Protein AF-A0A7W6PBA6-F1 (afdb_monomer_lite)

Radius of gyration: 35.52 Å; chains: 1; bounding box: 99×66×93 Å

Secondary structure (DSSP, 8-state):
-----------SS-TTTHHHHHHH-S------PPPPPSS-HHHHHHHHHHHHHHHH--SS-TTTTHHHHHHHHHHHHHHTT--HHHHHHHHHHHHHHHHHHTTPPPPPTTTTSTTTSS-TTB-TTT-PBPPSSS-SSSSHHHHHHHHHHHHHHHHHHHHHHHHHHHHHHHHHHSPPEE-TTT--EE--SSSS--S-SSHHHHHHHT-PPPEE-TTT--EE--SSTT---SSHHHHHHHHHHHHHHHHHHHHH--EE-TTT--EE--SSTT--SSSHHHHHHHHHHHHHHHHHHHH-TTS--PPPPPSS---HHHHHHHHHT-

Sequence (322 aa):
MAKKGRGSNFYVHGLRSGWTEFRYGNGDKQQKRPPKRLFNHNKRKQIVSQLIEVLDDFRQTRFEHEATCRHGLRSALCLEGHSWAAADNEAALLVSEALKSIGAIRPRWEEGQRYYADGTSNCNWCHGPIEAGSGRFCSRECARSMLESMAGRDKRDRDVAWRAAWMLINRTNKPKVTCEACGSMFHPHYASAGRFCSSACYDAVNTIKPRTCTVCGDSFKPKYSNGVCCSRVCAAVAAQRARKARKERLAVETRVCDECGTDFTPQSQNSRYCGDQCSARARSRAYRNRKKALSDSTIVCLPVPDPRPLTPAIFDGMLEAA

Structure (mmCIF, N/CA/C/O backbone):
data_AF-A0A7W6PBA6-F1
#
_entry.id   AF-A0A7W6PBA6-F1
#
loop_
_atom_site.group_PDB
_atom_site.id
_atom_site.type_symbol
_atom_site.label_atom_id
_atom_site.label_alt_id
_atom_site.label_comp_id
_atom_site.label_asym_id
_atom_site.label_entity_id
_atom_site.label_seq_id
_atom_site.pdbx_PDB_ins_code
_atom_site.Cartn_x
_atom_site.Cartn_y
_atom_site.Cartn_z
_atom_site.occupancy
_atom_site.B_iso_or_equiv
_atom_site.auth_seq_id
_atom_site.auth_comp_id
_atom_site.auth_asym_id
_atom_site.auth_atom_id
_atom_site.pdbx_PDB_model_num
ATOM 1 N N . MET A 1 1 ? 62.645 42.176 -54.454 1.00 43.00 1 MET A N 1
ATOM 2 C CA . MET A 1 1 ? 61.794 42.206 -53.243 1.00 43.00 1 MET A CA 1
ATOM 3 C C . MET A 1 1 ? 60.394 41.716 -53.604 1.00 43.00 1 MET A C 1
ATOM 5 O O . MET A 1 1 ? 59.612 42.480 -54.150 1.00 43.00 1 MET A O 1
ATOM 9 N N . ALA A 1 2 ? 60.103 40.432 -53.381 1.00 44.09 2 ALA A N 1
ATOM 10 C CA . ALA A 1 2 ? 58.819 39.813 -53.721 1.00 44.09 2 ALA A CA 1
ATOM 11 C C . ALA A 1 2 ? 57.887 39.814 -52.496 1.00 44.09 2 ALA A C 1
ATOM 13 O O . ALA A 1 2 ? 58.239 39.288 -51.439 1.00 44.09 2 ALA A O 1
ATOM 14 N N . LYS A 1 3 ? 56.710 40.438 -52.624 1.00 49.94 3 LYS A N 1
ATOM 15 C CA . LYS A 1 3 ? 55.686 40.499 -51.572 1.00 49.94 3 LYS A CA 1
ATOM 16 C C . LYS A 1 3 ? 55.005 39.131 -51.446 1.00 49.94 3 LYS A C 1
ATOM 18 O O . LYS A 1 3 ? 54.353 38.679 -52.381 1.00 49.94 3 LYS A O 1
ATOM 23 N N . LYS A 1 4 ? 55.150 38.482 -50.285 1.00 51.09 4 LYS A N 1
ATOM 24 C CA . LYS A 1 4 ? 54.415 37.261 -49.916 1.00 51.09 4 LYS A CA 1
ATOM 25 C C . LYS A 1 4 ? 52.912 37.564 -49.876 1.00 51.09 4 LYS A C 1
ATOM 27 O O . LYS A 1 4 ? 52.462 38.337 -49.030 1.00 51.09 4 LYS A O 1
ATOM 32 N N . GLY A 1 5 ? 52.155 36.963 -50.792 1.00 49.41 5 GLY A N 1
ATOM 33 C CA . GLY A 1 5 ? 50.695 36.990 -50.785 1.00 49.41 5 GLY A CA 1
ATOM 34 C C . GLY A 1 5 ? 50.150 36.273 -49.550 1.00 49.41 5 GLY A C 1
ATOM 35 O O . GLY A 1 5 ? 50.539 35.144 -49.256 1.00 49.41 5 GLY A O 1
ATOM 36 N N . ARG A 1 6 ? 49.264 36.941 -48.805 1.00 50.53 6 ARG A N 1
ATOM 37 C CA . ARG A 1 6 ? 48.474 36.327 -47.733 1.00 50.53 6 ARG A CA 1
ATOM 38 C C . ARG A 1 6 ? 47.404 35.460 -48.392 1.00 50.53 6 ARG A C 1
ATOM 40 O O . ARG A 1 6 ? 46.437 35.989 -48.930 1.00 50.53 6 ARG A O 1
ATOM 47 N N . GLY A 1 7 ? 47.618 34.146 -48.387 1.00 50.94 7 GLY A N 1
ATOM 48 C CA . GLY A 1 7 ? 46.630 33.168 -48.828 1.00 50.94 7 GLY A CA 1
ATOM 49 C C . GLY A 1 7 ? 45.345 33.303 -48.015 1.00 50.94 7 GLY A C 1
ATOM 50 O O . GLY A 1 7 ? 45.366 33.316 -46.783 1.00 50.94 7 GLY A O 1
ATOM 51 N N . SER A 1 8 ? 44.232 33.444 -48.720 1.00 56.16 8 SER A N 1
ATOM 52 C CA . SER A 1 8 ? 42.883 33.487 -48.181 1.00 56.16 8 SER A CA 1
ATOM 53 C C . SER A 1 8 ? 42.489 32.117 -47.623 1.00 56.16 8 SER A C 1
ATOM 55 O O . SER A 1 8 ? 41.872 31.319 -48.320 1.00 56.16 8 SER A O 1
ATOM 57 N N . ASN A 1 9 ? 42.769 31.865 -46.343 1.00 54.38 9 ASN A N 1
ATOM 58 C CA . ASN A 1 9 ? 42.107 30.810 -45.558 1.00 54.38 9 ASN A CA 1
ATOM 59 C C . ASN A 1 9 ? 40.684 31.231 -45.130 1.00 54.38 9 ASN A C 1
ATOM 61 O O . ASN A 1 9 ? 40.228 30.929 -44.030 1.00 54.38 9 ASN A O 1
ATOM 65 N N . PHE A 1 10 ? 39.979 31.970 -45.988 1.00 51.50 10 PHE A N 1
ATOM 66 C CA . PHE A 1 10 ? 38.582 32.319 -45.774 1.00 51.50 10 PHE A CA 1
ATOM 67 C C . PHE A 1 10 ? 37.717 31.164 -46.294 1.00 51.50 10 PHE A C 1
ATOM 69 O O . PHE A 1 10 ? 37.527 31.015 -47.494 1.00 51.50 10 PHE A O 1
ATOM 76 N N . TYR A 1 11 ? 37.191 30.376 -45.352 1.00 52.59 11 TYR A N 1
ATOM 77 C CA . TYR A 1 11 ? 36.012 29.515 -45.504 1.00 52.59 11 TYR A CA 1
ATOM 78 C C . TYR A 1 11 ? 36.119 28.338 -46.491 1.00 52.59 11 TYR A C 1
ATOM 80 O O . TYR A 1 11 ? 35.531 28.343 -47.566 1.00 52.59 11 TYR A O 1
ATOM 88 N N . VAL A 1 12 ? 36.757 27.247 -46.049 1.00 54.09 12 VAL A N 1
ATOM 89 C CA . VAL A 1 12 ? 36.589 25.907 -46.664 1.00 54.09 12 VAL A CA 1
ATOM 90 C C . VAL A 1 12 ? 35.253 25.252 -46.252 1.00 54.09 12 VAL A C 1
ATOM 92 O O . VAL A 1 12 ? 34.782 24.306 -46.877 1.00 54.09 12 VAL A O 1
ATOM 95 N N . HIS A 1 13 ? 34.580 25.790 -45.236 1.00 55.47 13 HIS A N 1
ATOM 96 C CA . HIS A 1 13 ? 33.312 25.280 -44.725 1.00 55.47 13 HIS A CA 1
ATOM 97 C C . HIS A 1 13 ? 32.195 26.257 -45.109 1.00 55.47 13 HIS A C 1
ATOM 99 O O . HIS A 1 13 ? 32.107 27.358 -44.568 1.00 55.47 13 HIS A O 1
ATOM 105 N N . GLY A 1 14 ? 31.392 25.894 -46.115 1.00 57.91 14 GLY A N 1
ATOM 106 C CA . GLY A 1 14 ? 30.292 26.725 -46.607 1.00 57.91 14 GLY A CA 1
ATOM 107 C C . GLY A 1 14 ? 29.324 27.138 -45.491 1.00 57.91 14 GLY A C 1
ATOM 108 O O . GLY A 1 14 ? 29.166 26.425 -44.503 1.00 57.91 14 GLY A O 1
ATOM 109 N N . LEU A 1 15 ? 28.629 28.265 -45.679 1.00 56.81 15 LEU A N 1
ATOM 110 C CA . LEU A 1 15 ? 27.700 28.951 -44.751 1.00 56.81 15 LEU A CA 1
ATOM 111 C C . LEU A 1 15 ? 26.564 28.097 -44.123 1.00 56.81 15 LEU A C 1
ATOM 113 O O . LEU A 1 15 ? 25.699 28.631 -43.434 1.00 56.81 15 LEU A O 1
ATOM 117 N N . ARG A 1 16 ? 26.536 26.778 -44.340 1.00 56.41 16 ARG A N 1
ATOM 118 C CA . ARG A 1 16 ? 25.567 25.828 -43.773 1.00 56.41 16 ARG A CA 1
ATOM 119 C C . ARG A 1 16 ? 26.181 24.588 -43.105 1.00 56.41 16 ARG A C 1
ATOM 121 O O . ARG A 1 16 ? 25.432 23.841 -42.483 1.00 56.41 16 ARG A O 1
ATOM 128 N N . SER A 1 17 ? 27.496 24.353 -43.169 1.00 53.47 17 SER A N 1
ATOM 129 C CA . SER A 1 17 ? 28.107 23.146 -42.571 1.00 53.47 17 SER A CA 1
ATOM 130 C C . SER A 1 17 ? 28.264 23.217 -41.047 1.00 53.47 17 SER A C 1
ATOM 132 O O . SER A 1 17 ? 28.379 22.182 -40.395 1.00 53.47 17 SER A O 1
ATOM 134 N N . GLY A 1 18 ? 28.181 24.415 -40.460 1.00 57.44 18 GLY A N 1
ATOM 135 C CA . GLY A 1 18 ? 28.250 24.595 -39.009 1.00 57.44 18 GLY A CA 1
ATOM 136 C C . GLY A 1 18 ? 27.035 24.057 -38.250 1.00 57.44 18 GLY A C 1
ATOM 137 O O . GLY A 1 18 ? 27.137 23.816 -37.056 1.00 57.44 18 GLY A O 1
ATOM 138 N N . TRP A 1 19 ? 25.886 23.824 -38.900 1.00 65.25 19 TRP A N 1
ATOM 139 C CA . TRP A 1 19 ? 24.671 23.409 -38.183 1.00 65.25 19 TRP A CA 1
ATOM 140 C C . TRP A 1 19 ? 24.736 21.950 -37.711 1.00 65.25 19 TRP A C 1
ATOM 142 O O . TRP A 1 19 ? 24.321 21.630 -36.600 1.00 65.25 19 TRP A O 1
ATOM 152 N N . THR A 1 20 ? 25.306 21.060 -38.524 1.00 64.75 20 THR A N 1
ATOM 153 C CA . THR A 1 20 ? 25.563 19.661 -38.150 1.00 64.75 20 THR A CA 1
ATOM 154 C C . THR A 1 20 ? 26.666 19.543 -37.106 1.00 64.75 20 THR A C 1
ATOM 156 O O . THR A 1 20 ? 26.513 18.788 -36.155 1.00 64.75 20 THR A O 1
ATOM 159 N N . GLU A 1 21 ? 27.737 20.321 -37.231 1.00 66.69 21 GLU A N 1
ATOM 160 C CA . GLU A 1 21 ? 28.852 20.337 -36.276 1.00 66.69 21 GLU A CA 1
ATOM 161 C C . GLU A 1 21 ? 28.436 20.940 -34.924 1.00 66.69 21 GLU A C 1
ATOM 163 O O . GLU A 1 21 ? 28.773 20.411 -33.870 1.00 66.69 21 GLU A O 1
ATOM 168 N N . PHE A 1 22 ? 27.608 21.988 -34.943 1.00 72.62 22 PHE A N 1
ATOM 169 C CA . PHE A 1 22 ? 27.005 22.579 -33.749 1.00 72.62 22 PHE A CA 1
ATOM 170 C C . PHE A 1 22 ? 26.017 21.625 -33.065 1.00 72.62 22 PHE A C 1
ATOM 172 O O . PHE A 1 22 ? 26.005 21.524 -31.840 1.00 72.62 22 PHE A O 1
ATOM 179 N N . ARG A 1 23 ? 25.188 20.900 -33.835 1.00 67.06 23 ARG A N 1
ATOM 180 C CA . ARG A 1 23 ? 24.160 20.007 -33.270 1.00 67.06 23 ARG A CA 1
ATOM 181 C C . ARG A 1 23 ? 24.704 18.648 -32.832 1.00 67.06 23 ARG A C 1
ATOM 183 O O . ARG A 1 23 ? 24.182 18.074 -31.879 1.00 67.06 23 ARG A O 1
ATOM 190 N N . TYR A 1 24 ? 25.706 18.121 -33.531 1.00 71.50 24 TYR A N 1
ATOM 191 C CA . TYR A 1 24 ? 26.224 16.767 -33.316 1.00 71.50 24 TYR A CA 1
ATOM 192 C C . TYR A 1 24 ? 27.662 16.728 -32.780 1.00 71.50 24 TYR A C 1
ATOM 194 O O . TYR A 1 24 ? 28.137 15.646 -32.439 1.00 71.50 24 TYR A O 1
ATOM 202 N N . GLY A 1 25 ? 28.322 17.882 -32.635 1.00 67.81 25 GLY A N 1
ATOM 203 C CA . GLY A 1 25 ? 29.736 17.976 -32.282 1.00 67.81 25 GLY A CA 1
ATOM 204 C C . GLY A 1 25 ? 30.640 17.552 -33.441 1.00 67.81 25 GLY A C 1
ATOM 205 O O . GLY A 1 25 ? 30.238 16.788 -34.321 1.00 67.81 25 GLY A O 1
ATOM 206 N N . ASN A 1 26 ? 31.886 18.031 -33.437 1.00 66.25 26 ASN A N 1
ATOM 207 C CA . ASN A 1 26 ? 32.923 17.465 -34.295 1.00 66.25 26 ASN A CA 1
ATOM 208 C C . ASN A 1 26 ? 33.023 15.964 -34.014 1.00 66.25 26 ASN A C 1
ATOM 210 O O . ASN A 1 26 ? 33.132 15.558 -32.857 1.00 66.25 26 ASN A O 1
ATOM 214 N N . GLY A 1 27 ? 32.923 15.153 -35.069 1.00 59.75 27 GLY A N 1
ATOM 215 C CA . GLY A 1 27 ? 32.729 13.701 -35.043 1.00 59.75 27 GLY A CA 1
ATOM 216 C C . GLY A 1 27 ? 33.885 12.871 -34.476 1.00 59.75 27 GLY A C 1
ATOM 217 O O . GLY A 1 27 ? 34.029 11.709 -34.864 1.00 59.75 27 GLY A O 1
ATOM 218 N N . ASP A 1 28 ? 34.674 13.420 -33.553 1.00 65.38 28 ASP A N 1
ATOM 219 C CA . ASP A 1 28 ? 35.577 12.659 -32.704 1.00 65.38 28 ASP A CA 1
ATOM 220 C C . ASP A 1 28 ? 34.725 11.726 -31.850 1.00 65.38 28 ASP A C 1
ATOM 222 O O . ASP A 1 28 ? 34.219 12.067 -30.778 1.00 65.38 28 ASP A O 1
ATOM 226 N N . LYS A 1 29 ? 34.527 10.517 -32.383 1.00 65.62 29 LYS A N 1
ATOM 227 C CA . LYS A 1 29 ? 33.914 9.379 -31.709 1.00 65.62 29 LYS A CA 1
ATOM 228 C C . LYS A 1 29 ? 34.794 9.023 -30.517 1.00 65.62 29 LYS A C 1
ATOM 230 O O . LYS A 1 29 ? 35.552 8.056 -30.568 1.00 65.62 29 LYS A O 1
ATOM 235 N N . GLN A 1 30 ? 34.701 9.792 -29.435 1.00 68.19 30 GLN A N 1
ATOM 236 C CA . GLN A 1 30 ? 35.223 9.377 -28.148 1.00 68.19 30 GLN A CA 1
ATOM 237 C C . GLN A 1 30 ? 34.617 8.005 -27.891 1.00 68.19 30 GLN A C 1
ATOM 239 O O . GLN A 1 30 ? 33.392 7.868 -27.806 1.00 68.19 30 GLN A O 1
ATOM 244 N N . GLN A 1 31 ? 35.466 6.977 -27.865 1.00 67.12 31 GLN A N 1
ATOM 245 C CA . GLN A 1 31 ? 35.045 5.632 -27.514 1.00 67.12 31 GLN A CA 1
ATOM 246 C C . GLN A 1 31 ? 34.426 5.738 -26.125 1.00 67.12 31 GLN A C 1
ATOM 248 O O . GLN A 1 31 ? 35.131 5.912 -25.129 1.00 67.12 31 GLN A O 1
ATOM 253 N N . LYS A 1 32 ? 33.091 5.743 -26.069 1.00 77.69 32 LYS A N 1
ATOM 254 C CA . LYS A 1 32 ? 32.360 5.901 -24.819 1.00 77.69 32 LYS A CA 1
ATOM 255 C C . LYS A 1 32 ? 32.710 4.687 -23.979 1.00 77.69 32 LYS A C 1
ATOM 257 O O . LYS A 1 32 ? 32.251 3.583 -24.266 1.00 77.69 32 LYS A O 1
ATOM 262 N N . ARG A 1 33 ? 33.575 4.888 -22.979 1.00 84.75 33 ARG A N 1
ATOM 263 C CA . ARG A 1 33 ? 33.887 3.850 -21.997 1.00 84.75 33 ARG A CA 1
ATOM 264 C C . ARG A 1 33 ? 32.558 3.327 -21.452 1.00 84.75 33 ARG A C 1
ATOM 266 O O . ARG A 1 33 ? 31.656 4.139 -21.217 1.00 84.75 33 ARG A O 1
ATOM 273 N N . PRO A 1 34 ? 32.409 2.005 -21.275 1.00 86.00 34 PRO A N 1
ATOM 274 C CA . PRO A 1 34 ? 31.181 1.464 -20.724 1.00 86.00 34 PRO A CA 1
ATOM 275 C C . PRO A 1 34 ? 30.900 2.146 -19.376 1.00 86.00 34 PRO A C 1
ATOM 277 O O . PRO A 1 34 ? 31.839 2.366 -18.601 1.00 86.00 34 PRO A O 1
ATOM 280 N N . PRO A 1 35 ? 29.640 2.526 -19.097 1.00 88.31 35 PRO A N 1
ATOM 281 C CA . PRO A 1 35 ? 29.303 3.196 -17.851 1.00 88.31 35 PRO A CA 1
ATOM 282 C C . PRO A 1 35 ? 29.715 2.319 -16.665 1.00 88.31 35 PRO A C 1
ATOM 284 O O . PRO A 1 35 ? 29.542 1.096 -16.680 1.00 88.31 35 PRO A O 1
ATOM 287 N N . LYS A 1 36 ? 30.286 2.949 -15.634 1.00 93.00 36 LYS A N 1
ATOM 288 C CA . LYS A 1 36 ? 30.678 2.257 -14.404 1.00 93.00 36 LYS A CA 1
ATOM 289 C C . LYS A 1 36 ? 29.429 1.662 -13.749 1.00 93.00 36 LYS A C 1
ATOM 291 O O . LYS A 1 36 ? 28.447 2.370 -13.543 1.00 93.00 36 LYS A O 1
ATOM 296 N N . ARG A 1 37 ? 29.488 0.372 -13.415 1.00 96.06 37 ARG A N 1
ATOM 297 C CA . ARG A 1 37 ? 28.411 -0.332 -12.707 1.00 96.06 37 ARG A CA 1
ATOM 298 C C . ARG A 1 37 ? 28.269 0.195 -11.283 1.00 96.06 37 ARG A C 1
ATOM 300 O O . ARG A 1 37 ? 29.283 0.425 -10.621 1.00 96.06 37 ARG A O 1
ATOM 307 N N . LEU A 1 38 ? 27.029 0.358 -10.819 1.00 96.50 38 LEU A N 1
ATOM 308 C CA . LEU A 1 38 ? 26.752 0.836 -9.457 1.00 96.50 38 LEU A CA 1
ATOM 309 C C . LEU A 1 38 ? 26.775 -0.294 -8.421 1.00 96.50 38 LEU A C 1
ATOM 311 O O . LEU A 1 38 ? 27.203 -0.086 -7.287 1.00 96.50 38 LEU A O 1
ATOM 315 N N . PHE A 1 39 ? 26.344 -1.498 -8.803 1.00 96.56 39 PHE A N 1
ATOM 316 C CA . PHE A 1 39 ? 26.249 -2.639 -7.897 1.00 96.56 39 PHE A CA 1
ATOM 317 C C . PHE A 1 39 ? 27.362 -3.664 -8.108 1.00 96.56 39 PHE A C 1
ATOM 319 O O . PHE A 1 39 ? 27.861 -3.865 -9.216 1.00 96.56 39 PHE A O 1
ATOM 326 N N . ASN A 1 40 ? 27.712 -4.368 -7.029 1.00 96.62 40 ASN A N 1
ATOM 327 C CA . ASN A 1 40 ? 28.549 -5.559 -7.123 1.00 96.62 40 ASN A CA 1
ATOM 328 C C . ASN A 1 40 ? 27.779 -6.715 -7.796 1.00 96.62 40 ASN A C 1
ATOM 330 O O . ASN A 1 40 ? 26.547 -6.719 -7.863 1.00 96.62 40 ASN A O 1
ATOM 334 N N . HIS A 1 41 ? 28.511 -7.720 -8.282 1.00 96.31 41 HIS A N 1
ATOM 335 C CA . HIS A 1 41 ? 27.925 -8.844 -9.019 1.00 96.31 41 HIS A CA 1
ATOM 336 C C . HIS A 1 41 ? 26.841 -9.594 -8.217 1.00 96.31 41 HIS A C 1
ATOM 338 O O . HIS A 1 41 ? 25.778 -9.906 -8.752 1.00 96.31 41 HIS A O 1
ATOM 344 N N . ASN A 1 42 ? 27.064 -9.820 -6.918 1.00 95.88 42 ASN A N 1
ATOM 345 C CA . ASN A 1 42 ? 26.138 -10.573 -6.065 1.00 95.88 42 ASN A CA 1
ATOM 346 C C . ASN A 1 42 ? 24.822 -9.822 -5.807 1.00 95.88 42 ASN A C 1
ATOM 348 O O . ASN A 1 42 ? 23.746 -10.392 -5.986 1.00 95.88 42 ASN A O 1
ATOM 352 N N . LYS A 1 43 ? 24.888 -8.533 -5.439 1.00 95.00 43 LYS A N 1
ATOM 353 C CA . LYS A 1 43 ? 23.701 -7.686 -5.233 1.00 95.00 43 LYS A CA 1
ATOM 354 C C . LYS A 1 43 ? 22.920 -7.539 -6.531 1.00 95.00 43 LYS A C 1
ATOM 356 O O . LYS A 1 43 ? 21.697 -7.615 -6.526 1.00 95.00 43 LYS A O 1
ATOM 361 N N . ARG A 1 44 ? 23.627 -7.410 -7.654 1.00 96.62 44 ARG A N 1
ATOM 362 C CA . ARG A 1 44 ? 23.024 -7.365 -8.985 1.00 96.62 44 ARG A CA 1
ATOM 363 C C . ARG A 1 44 ? 22.234 -8.631 -9.299 1.00 96.62 44 ARG A C 1
ATOM 365 O O . ARG A 1 44 ? 21.068 -8.529 -9.656 1.00 96.62 44 ARG A O 1
ATOM 372 N N . LYS A 1 45 ? 22.830 -9.811 -9.098 1.00 96.94 45 LYS A N 1
ATOM 373 C CA . LYS A 1 45 ? 22.149 -11.101 -9.296 1.00 96.94 45 LYS A CA 1
ATOM 374 C C . LYS A 1 45 ? 20.892 -11.218 -8.427 1.00 96.94 45 LYS A C 1
ATOM 376 O O . LYS A 1 45 ? 19.861 -11.672 -8.912 1.00 96.94 45 LYS A O 1
ATOM 381 N N . GLN A 1 46 ? 20.954 -10.757 -7.176 1.00 95.62 46 GLN A N 1
ATOM 382 C CA . GLN A 1 46 ? 19.800 -10.734 -6.274 1.00 95.62 46 GLN A CA 1
ATOM 383 C C . GLN A 1 46 ? 18.684 -9.802 -6.773 1.00 95.62 46 GLN A C 1
ATOM 385 O O . GLN A 1 46 ? 17.524 -10.207 -6.788 1.00 95.62 46 GLN A O 1
ATOM 390 N N . ILE A 1 47 ? 19.023 -8.577 -7.193 1.00 96.62 47 ILE A N 1
ATOM 391 C CA . ILE A 1 47 ? 18.045 -7.617 -7.730 1.00 96.62 47 ILE A CA 1
ATOM 392 C C . ILE A 1 47 ? 17.417 -8.164 -9.013 1.00 96.62 47 ILE A C 1
ATOM 394 O O . ILE A 1 47 ? 16.200 -8.126 -9.139 1.00 96.62 47 ILE A O 1
ATOM 398 N N . VAL A 1 48 ? 18.218 -8.713 -9.933 1.00 97.75 48 VAL A N 1
ATOM 399 C CA . VAL A 1 48 ? 17.723 -9.316 -11.182 1.00 97.75 48 VAL A CA 1
ATOM 400 C C . VAL A 1 48 ? 16.770 -10.473 -10.886 1.00 97.75 48 VAL A C 1
ATOM 402 O O . VAL A 1 48 ? 15.694 -10.514 -11.467 1.00 97.75 48 VAL A O 1
ATOM 405 N N . SER A 1 49 ? 17.103 -11.359 -9.941 1.00 96.50 49 SER A N 1
ATOM 406 C CA . SER A 1 49 ? 16.222 -12.468 -9.548 1.00 96.50 49 SER A CA 1
ATOM 407 C C . SER A 1 49 ? 14.859 -11.991 -9.040 1.00 96.50 49 SER A C 1
ATOM 409 O O . SER A 1 49 ? 13.849 -12.572 -9.408 1.00 96.50 49 SER A O 1
ATOM 411 N N . GLN A 1 50 ? 14.817 -10.934 -8.222 1.00 96.00 50 GLN A N 1
ATOM 412 C CA . GLN A 1 50 ? 13.552 -10.377 -7.718 1.00 96.00 50 GLN A CA 1
ATOM 413 C C . GLN A 1 50 ? 12.805 -9.582 -8.795 1.00 96.00 50 GLN A C 1
ATOM 415 O O . GLN A 1 50 ? 11.581 -9.553 -8.820 1.00 96.00 50 GLN A O 1
ATOM 420 N N . LEU A 1 51 ? 13.535 -8.932 -9.703 1.00 97.25 51 LEU A N 1
ATOM 421 C CA . LEU A 1 51 ? 12.949 -8.191 -10.813 1.00 97.25 51 LEU A CA 1
ATOM 422 C C . LEU A 1 51 ? 12.280 -9.119 -11.832 1.00 97.25 51 LEU A C 1
ATOM 424 O O . LEU A 1 51 ? 11.291 -8.720 -12.437 1.00 97.25 51 LEU A O 1
ATOM 428 N N . ILE A 1 52 ? 12.789 -10.346 -11.995 1.00 97.88 52 ILE A N 1
ATOM 429 C CA . ILE A 1 52 ? 12.151 -11.383 -12.815 1.00 97.88 52 ILE A CA 1
ATOM 430 C C . ILE A 1 52 ? 10.725 -11.647 -12.325 1.00 97.88 52 ILE A C 1
ATOM 432 O O . ILE A 1 52 ? 9.820 -11.614 -13.144 1.00 97.88 52 ILE A O 1
ATOM 436 N N . GLU A 1 53 ? 10.503 -11.800 -11.014 1.00 96.69 53 GLU A N 1
ATOM 437 C CA . GLU A 1 53 ? 9.158 -12.025 -10.449 1.00 96.69 53 GLU A CA 1
ATOM 438 C C . GLU A 1 53 ? 8.183 -10.882 -10.785 1.00 96.69 53 GLU A C 1
ATOM 440 O O . GLU A 1 53 ? 7.015 -11.126 -11.064 1.00 96.69 53 GLU A O 1
ATOM 445 N N . VAL A 1 54 ? 8.661 -9.631 -10.796 1.00 96.56 54 VAL A N 1
ATOM 446 C CA . VAL A 1 54 ? 7.835 -8.456 -11.135 1.00 96.56 54 VAL A CA 1
ATOM 447 C C . VAL A 1 54 ? 7.546 -8.379 -12.637 1.00 96.56 54 VAL A C 1
ATOM 449 O O . VAL A 1 54 ? 6.456 -7.986 -13.039 1.00 96.56 54 VAL A O 1
ATOM 452 N N . LEU A 1 55 ? 8.528 -8.716 -13.476 1.00 96.50 55 LEU A N 1
ATOM 453 C CA . LEU A 1 55 ? 8.387 -8.672 -14.933 1.00 96.50 55 LEU A CA 1
ATOM 454 C C . LEU A 1 55 ? 7.603 -9.867 -15.493 1.00 96.50 55 LEU A C 1
ATOM 456 O O . LEU A 1 55 ? 7.036 -9.732 -16.573 1.00 96.50 55 LEU A O 1
ATOM 460 N N . ASP A 1 56 ? 7.578 -11.002 -14.790 1.00 96.44 56 ASP A N 1
ATOM 461 C CA . ASP A 1 56 ? 6.851 -12.215 -15.190 1.00 96.44 56 ASP A CA 1
ATOM 462 C C . ASP A 1 56 ? 5.330 -12.103 -14.951 1.00 96.44 56 ASP A C 1
ATOM 464 O O . ASP A 1 56 ? 4.554 -12.784 -15.613 1.00 96.44 56 ASP A O 1
ATOM 468 N N . ASP A 1 57 ? 4.876 -11.168 -14.102 1.00 94.12 57 ASP A N 1
ATOM 469 C CA . ASP A 1 57 ? 3.452 -10.823 -13.909 1.00 94.12 57 ASP A CA 1
ATOM 470 C C . ASP A 1 57 ? 2.907 -9.921 -15.040 1.00 94.12 57 ASP A C 1
ATOM 472 O O . ASP A 1 57 ? 2.292 -8.871 -14.818 1.00 94.12 57 ASP A O 1
ATOM 476 N N . PHE A 1 58 ? 3.187 -10.292 -16.292 1.00 92.12 58 PHE A N 1
ATOM 477 C CA . PHE A 1 58 ? 2.662 -9.614 -17.475 1.00 92.12 58 PHE A CA 1
ATOM 478 C C . PHE A 1 58 ? 1.351 -10.247 -17.946 1.00 92.12 58 PHE A C 1
ATOM 480 O O . PHE A 1 58 ? 1.124 -11.449 -17.821 1.00 92.12 58 PHE A O 1
ATOM 487 N N . ARG A 1 59 ? 0.480 -9.436 -18.549 1.00 87.00 59 ARG A N 1
ATOM 488 C CA . ARG A 1 59 ? -0.813 -9.881 -19.090 1.00 87.00 59 ARG A CA 1
ATOM 489 C C . ARG A 1 59 ? -0.860 -9.814 -20.603 1.00 87.00 59 ARG A C 1
ATOM 491 O O . ARG A 1 59 ? -1.475 -10.668 -21.233 1.00 87.00 59 ARG A O 1
ATOM 498 N N . GLN A 1 60 ? -0.240 -8.789 -21.178 1.00 85.94 60 GLN A N 1
ATOM 499 C CA . GLN A 1 60 ? -0.271 -8.533 -22.615 1.00 85.94 60 GLN A CA 1
ATOM 500 C C . GLN A 1 60 ? 1.034 -8.960 -23.272 1.00 85.94 60 GLN A C 1
ATOM 502 O O . GLN A 1 60 ? 1.037 -9.723 -24.234 1.00 85.94 60 GLN A O 1
ATOM 507 N N . THR A 1 61 ? 2.162 -8.463 -22.760 1.00 91.62 61 THR A N 1
ATOM 508 C CA . THR A 1 61 ? 3.476 -8.716 -23.357 1.00 91.62 61 THR A CA 1
ATOM 509 C C . THR A 1 61 ? 4.541 -8.821 -22.279 1.00 91.62 61 THR A C 1
ATOM 511 O O . THR A 1 61 ? 4.482 -8.111 -21.281 1.00 91.62 61 THR A O 1
ATOM 514 N N . ARG A 1 62 ? 5.596 -9.601 -22.529 1.00 94.94 62 ARG A N 1
ATOM 515 C CA . ARG A 1 62 ? 6.767 -9.689 -21.633 1.00 94.94 62 ARG A CA 1
ATOM 516 C C . ARG A 1 62 ? 7.460 -8.341 -21.372 1.00 94.94 62 ARG A C 1
ATOM 518 O O . ARG A 1 62 ? 8.290 -8.244 -20.478 1.00 94.94 62 ARG A O 1
ATOM 525 N N . PHE A 1 63 ? 7.145 -7.308 -22.157 1.00 95.19 63 PHE A N 1
ATOM 526 C CA . PHE A 1 63 ? 7.702 -5.959 -22.039 1.00 95.19 63 PHE A CA 1
ATOM 527 C C . PHE A 1 63 ? 6.744 -4.963 -21.367 1.00 95.19 63 PHE A C 1
ATOM 529 O O . PHE A 1 63 ? 7.109 -3.800 -21.201 1.00 95.19 63 PHE A O 1
ATOM 536 N N . GLU A 1 64 ? 5.545 -5.395 -20.959 1.00 92.81 64 GLU A N 1
ATOM 537 C CA . GLU A 1 64 ? 4.493 -4.547 -20.377 1.00 92.81 64 GLU A CA 1
ATOM 538 C C . GLU A 1 64 ? 5.012 -3.695 -19.209 1.00 92.81 64 GLU A C 1
ATOM 540 O O . GLU A 1 64 ? 4.780 -2.486 -19.156 1.00 92.81 64 GLU A O 1
ATOM 545 N N . HIS A 1 65 ? 5.815 -4.301 -18.332 1.00 96.31 65 HIS A N 1
ATOM 546 C CA . HIS A 1 65 ? 6.359 -3.641 -17.144 1.00 96.31 65 HIS A CA 1
ATOM 547 C C . HIS A 1 65 ? 7.783 -3.090 -17.322 1.00 96.31 65 HIS A C 1
ATOM 549 O O . HIS A 1 65 ? 8.347 -2.568 -16.360 1.00 96.31 65 HIS A O 1
ATOM 555 N N . GLU A 1 66 ? 8.377 -3.149 -18.524 1.00 97.06 66 GLU A N 1
ATOM 556 C CA . GLU A 1 66 ? 9.779 -2.757 -18.773 1.00 97.06 66 GLU A CA 1
ATOM 557 C C . GLU A 1 66 ? 10.046 -1.298 -18.369 1.00 97.06 66 GLU A C 1
ATOM 559 O O . GLU A 1 66 ? 10.908 -1.007 -17.531 1.00 97.06 66 GLU A O 1
ATOM 564 N N . ALA A 1 67 ? 9.299 -0.367 -18.969 1.00 96.44 67 ALA A N 1
ATOM 565 C CA . ALA A 1 67 ? 9.498 1.067 -18.771 1.00 96.44 67 ALA A CA 1
ATOM 566 C C . ALA A 1 67 ? 9.207 1.478 -17.321 1.00 96.44 67 ALA A C 1
ATOM 568 O O . ALA A 1 67 ? 9.943 2.266 -16.722 1.00 96.44 67 ALA A O 1
ATOM 569 N N . THR A 1 68 ? 8.157 0.897 -16.748 1.00 96.88 68 THR A N 1
ATOM 570 C CA . THR A 1 68 ? 7.705 1.139 -15.380 1.00 96.88 68 THR A CA 1
ATOM 571 C C . THR A 1 68 ? 8.733 0.670 -14.351 1.00 96.88 68 THR A C 1
ATOM 573 O O . THR A 1 68 ? 9.103 1.434 -13.456 1.00 96.88 68 THR A O 1
ATOM 576 N N . CYS A 1 69 ? 9.256 -0.548 -14.505 1.00 97.88 69 CYS A N 1
ATOM 577 C CA . CYS A 1 69 ? 10.295 -1.084 -13.632 1.00 97.88 69 CYS A CA 1
ATOM 578 C C . CYS A 1 69 ? 11.590 -0.276 -13.739 1.00 97.88 69 CYS A C 1
ATOM 580 O O . CYS A 1 69 ? 12.168 0.099 -12.717 1.00 97.88 69 CYS A O 1
ATOM 582 N N . ARG A 1 70 ? 12.021 0.068 -14.963 1.00 98.00 70 ARG A N 1
ATOM 583 C CA . ARG A 1 70 ? 13.181 0.948 -15.180 1.00 98.00 70 ARG A CA 1
ATOM 584 C C . ARG A 1 70 ? 12.990 2.289 -14.478 1.00 98.00 70 ARG A C 1
ATOM 586 O O . ARG A 1 70 ? 13.916 2.772 -13.829 1.00 98.00 70 ARG A O 1
ATOM 593 N N . HIS A 1 71 ? 11.799 2.879 -14.582 1.00 97.75 71 HIS A N 1
ATOM 594 C CA . HIS A 1 71 ? 11.480 4.129 -13.905 1.00 97.75 71 HIS A CA 1
ATOM 595 C C . HIS A 1 71 ? 11.558 3.988 -12.378 1.00 97.75 71 HIS A C 1
ATOM 597 O O . HIS A 1 71 ? 12.192 4.826 -11.740 1.00 97.75 71 HIS A O 1
ATOM 603 N N . GLY A 1 72 ? 10.988 2.925 -11.803 1.00 97.31 72 GLY A N 1
ATOM 604 C CA . GLY A 1 72 ? 11.035 2.649 -10.363 1.00 97.31 72 GLY A CA 1
ATOM 605 C C . GLY A 1 72 ? 12.461 2.484 -9.831 1.00 97.31 72 GLY A C 1
ATOM 606 O O . GLY A 1 72 ? 12.839 3.155 -8.869 1.00 97.31 72 GLY A O 1
ATOM 607 N N . LEU A 1 73 ? 13.277 1.664 -10.505 1.00 97.94 73 LEU A N 1
ATOM 608 C CA . LEU A 1 73 ? 14.692 1.458 -10.171 1.00 97.94 73 LEU A CA 1
ATOM 609 C C . LEU A 1 73 ? 15.489 2.762 -10.257 1.00 97.94 73 LEU A C 1
ATOM 611 O O . LEU A 1 73 ? 16.221 3.101 -9.328 1.00 97.94 73 LEU A O 1
ATOM 615 N N . ARG A 1 74 ? 15.325 3.518 -11.351 1.00 98.12 74 ARG A N 1
ATOM 616 C CA . ARG A 1 74 ? 16.004 4.804 -11.542 1.00 98.12 74 ARG A CA 1
ATOM 617 C C . ARG A 1 74 ? 15.635 5.794 -10.445 1.00 98.12 74 ARG A C 1
ATOM 619 O O . ARG A 1 74 ? 16.522 6.418 -9.879 1.00 98.12 74 ARG A O 1
ATOM 626 N N . SER A 1 75 ? 14.346 5.936 -10.139 1.00 97.62 75 SER A N 1
ATOM 627 C CA . SER A 1 75 ? 13.881 6.848 -9.093 1.00 97.62 75 SER A CA 1
ATOM 628 C C . SER A 1 75 ? 14.461 6.482 -7.727 1.00 97.62 75 SER A C 1
ATOM 630 O O . SER A 1 75 ? 14.887 7.375 -7.002 1.00 97.62 75 SER A O 1
ATOM 632 N N . ALA A 1 76 ? 14.542 5.189 -7.392 1.00 96.69 76 ALA A N 1
ATOM 633 C CA . ALA A 1 76 ? 15.175 4.742 -6.152 1.00 96.69 76 ALA A CA 1
ATOM 634 C C . ALA A 1 76 ? 16.676 5.080 -6.116 1.00 96.69 76 ALA A C 1
ATOM 636 O O . ALA A 1 76 ? 17.143 5.682 -5.157 1.00 96.69 76 ALA A O 1
ATOM 637 N N . LEU A 1 77 ? 17.411 4.791 -7.193 1.00 97.38 77 LEU A N 1
ATOM 638 C CA . LEU A 1 77 ? 18.840 5.109 -7.312 1.00 97.38 77 LEU A CA 1
ATOM 639 C C . LEU A 1 77 ? 19.132 6.617 -7.235 1.00 97.38 77 LEU A C 1
ATOM 641 O O . LEU A 1 77 ? 20.116 7.025 -6.621 1.00 97.38 77 LEU A O 1
ATOM 645 N N . CYS A 1 78 ? 18.286 7.459 -7.833 1.00 97.56 78 CYS A N 1
ATOM 646 C CA . CYS A 1 78 ? 18.424 8.913 -7.726 1.00 97.56 78 CYS A CA 1
ATOM 647 C C . CYS A 1 78 ? 18.236 9.396 -6.280 1.00 97.56 78 CYS A C 1
ATOM 649 O O . CYS A 1 78 ? 18.971 10.273 -5.833 1.00 97.56 78 CYS A O 1
ATOM 651 N N . LEU A 1 79 ? 17.285 8.817 -5.536 1.00 96.12 79 LEU A N 1
ATOM 652 C CA . LEU A 1 79 ? 17.063 9.145 -4.120 1.00 96.12 79 LEU A CA 1
ATOM 653 C C . LEU A 1 79 ? 18.225 8.699 -3.218 1.00 96.12 79 LEU A C 1
ATOM 655 O O . LEU A 1 79 ? 18.434 9.292 -2.165 1.00 96.12 79 LEU A O 1
ATOM 659 N N . GLU A 1 80 ? 19.010 7.709 -3.645 1.00 95.75 80 GLU A N 1
ATOM 660 C CA . GLU A 1 80 ? 20.262 7.300 -2.987 1.00 95.75 80 GLU A CA 1
ATOM 661 C C . GLU A 1 80 ? 21.443 8.239 -3.285 1.00 95.75 80 GLU A C 1
ATOM 663 O O . GLU A 1 80 ? 22.520 8.075 -2.714 1.00 95.75 80 GLU A O 1
ATOM 668 N N . GLY A 1 81 ? 21.252 9.235 -4.157 1.00 96.88 81 GLY A N 1
ATOM 669 C CA . GLY A 1 81 ? 22.260 10.241 -4.501 1.00 96.88 81 GLY A CA 1
ATOM 670 C C . GLY A 1 81 ? 23.067 9.934 -5.765 1.00 96.88 81 GLY A C 1
ATOM 671 O O . GLY A 1 81 ? 24.043 10.627 -6.054 1.00 96.88 81 GLY A O 1
ATOM 672 N N . HIS A 1 82 ? 22.690 8.920 -6.550 1.00 97.25 82 HIS A N 1
ATOM 673 C CA . HIS A 1 82 ? 23.332 8.672 -7.841 1.00 97.25 82 HIS A CA 1
ATOM 674 C C . HIS A 1 82 ? 22.905 9.703 -8.894 1.00 97.25 82 HIS A C 1
ATOM 676 O O . HIS A 1 82 ? 21.765 10.167 -8.914 1.00 97.25 82 HIS A O 1
ATOM 682 N N . SER A 1 83 ? 23.811 10.037 -9.822 1.00 97.12 83 SER A N 1
ATOM 683 C CA . SER A 1 83 ? 23.468 10.919 -10.939 1.00 97.12 83 SER A CA 1
ATOM 684 C C . SER A 1 83 ? 22.420 10.268 -11.841 1.00 97.12 83 SER A C 1
ATOM 686 O O . SER A 1 83 ? 22.426 9.051 -12.045 1.00 97.12 83 SER A O 1
ATOM 688 N N . TRP A 1 84 ? 21.553 11.089 -12.435 1.00 96.75 84 TRP A N 1
ATOM 689 C CA . TRP A 1 84 ? 20.459 10.609 -13.282 1.00 96.75 84 TRP A CA 1
ATOM 690 C C . TRP A 1 84 ? 20.946 9.670 -14.395 1.00 96.75 84 TRP A C 1
ATOM 692 O O . TRP A 1 84 ? 20.372 8.604 -14.603 1.00 96.75 84 TRP A O 1
ATOM 702 N N . ALA A 1 85 ? 22.049 10.023 -15.066 1.00 96.06 85 ALA A N 1
ATOM 703 C CA . ALA A 1 85 ? 22.608 9.223 -16.153 1.00 96.06 85 ALA A CA 1
ATOM 704 C C . ALA A 1 85 ? 23.162 7.873 -15.668 1.00 96.06 85 ALA A C 1
ATOM 706 O O . ALA A 1 85 ? 22.992 6.861 -16.343 1.00 96.06 85 ALA A O 1
ATOM 707 N N . ALA A 1 86 ? 23.817 7.828 -14.503 1.00 96.12 86 ALA A N 1
ATOM 708 C CA . ALA A 1 86 ? 24.312 6.573 -13.943 1.00 96.12 86 ALA A CA 1
ATOM 709 C C . ALA A 1 86 ? 23.153 5.672 -13.484 1.00 96.12 86 ALA A C 1
ATOM 711 O O . ALA A 1 86 ? 23.141 4.482 -13.797 1.00 96.12 86 ALA A O 1
ATOM 712 N N . ALA A 1 87 ? 22.156 6.256 -12.812 1.00 97.12 87 ALA A N 1
ATOM 713 C CA . ALA A 1 87 ? 20.959 5.564 -12.348 1.00 97.12 87 ALA A CA 1
ATOM 714 C C . ALA A 1 87 ? 20.139 4.973 -13.505 1.00 97.12 87 ALA A C 1
ATOM 716 O O . ALA A 1 87 ? 19.729 3.816 -13.445 1.00 97.12 87 ALA A O 1
ATOM 717 N N . ASP A 1 88 ? 19.922 5.743 -14.576 1.00 97.44 88 ASP A N 1
ATOM 718 C CA . ASP A 1 88 ? 19.165 5.293 -15.746 1.00 97.44 88 ASP A CA 1
ATOM 719 C C . ASP A 1 88 ? 19.885 4.174 -16.514 1.00 97.44 88 ASP A C 1
ATOM 721 O O . ASP A 1 88 ? 19.249 3.191 -16.901 1.00 97.44 88 ASP A O 1
ATOM 725 N N . ASN A 1 89 ? 21.211 4.281 -16.674 1.00 96.31 89 ASN A N 1
ATOM 726 C CA . ASN A 1 89 ? 22.023 3.238 -17.303 1.00 96.31 89 ASN A CA 1
ATOM 727 C C . ASN A 1 89 ? 21.996 1.934 -16.496 1.00 96.31 89 ASN A C 1
ATOM 729 O O . ASN A 1 89 ? 21.768 0.867 -17.065 1.00 96.31 89 ASN A O 1
ATOM 733 N N . GLU A 1 90 ? 22.199 1.998 -15.177 1.00 97.50 90 GLU A N 1
ATOM 734 C CA . GLU A 1 90 ? 22.159 0.801 -14.332 1.00 97.50 90 GLU A CA 1
ATOM 735 C C . GLU A 1 90 ? 20.756 0.174 -14.328 1.00 97.50 90 GLU A C 1
ATOM 737 O O . GLU A 1 90 ? 20.631 -1.034 -14.523 1.00 97.50 90 GLU A O 1
ATOM 742 N N . ALA A 1 91 ? 19.695 0.981 -14.200 1.00 97.69 91 ALA A N 1
ATOM 743 C CA . ALA A 1 91 ? 18.314 0.505 -14.262 1.00 97.69 91 ALA A CA 1
ATOM 744 C C . ALA A 1 91 ? 18.003 -0.201 -15.594 1.00 97.69 91 ALA A C 1
ATOM 746 O O . ALA A 1 91 ? 17.428 -1.289 -15.593 1.00 97.69 91 ALA A O 1
ATOM 747 N N . ALA A 1 92 ? 18.430 0.367 -16.728 1.00 97.06 92 ALA A N 1
ATOM 748 C CA . ALA A 1 92 ? 18.277 -0.261 -18.041 1.00 97.06 92 ALA A CA 1
ATOM 749 C C . ALA A 1 92 ? 19.014 -1.609 -18.128 1.00 97.06 92 ALA A C 1
ATOM 751 O O . ALA A 1 92 ? 18.499 -2.584 -18.681 1.00 97.06 92 ALA A O 1
ATOM 752 N N . LEU A 1 93 ? 20.217 -1.688 -17.558 1.00 96.62 93 LEU A N 1
ATOM 753 C CA . LEU A 1 93 ? 21.029 -2.902 -17.568 1.00 96.62 93 LEU A CA 1
ATOM 754 C C . LEU A 1 93 ? 20.478 -3.998 -16.643 1.00 96.62 93 LEU A C 1
ATOM 756 O O . LEU A 1 93 ? 20.645 -5.176 -16.940 1.00 96.62 93 LEU A O 1
ATOM 760 N N . LEU A 1 94 ? 19.834 -3.637 -15.532 1.00 97.50 94 LEU A N 1
ATOM 761 C CA . LEU A 1 94 ? 19.138 -4.586 -14.655 1.00 97.50 94 LEU A CA 1
ATOM 762 C C . LEU A 1 94 ? 17.888 -5.156 -15.334 1.00 97.50 94 LEU A C 1
ATOM 764 O O . LEU A 1 94 ? 17.702 -6.371 -15.362 1.00 97.50 94 LEU A O 1
ATOM 768 N N . VAL A 1 95 ? 17.061 -4.286 -15.923 1.00 97.75 95 VAL A N 1
ATOM 769 C CA . VAL A 1 95 ? 15.824 -4.691 -16.608 1.00 97.75 95 VAL A CA 1
ATOM 770 C C . VAL A 1 95 ? 16.128 -5.558 -17.830 1.00 97.75 95 VAL A C 1
ATOM 772 O O . VAL A 1 95 ? 15.496 -6.593 -18.014 1.00 97.75 95 VAL A O 1
ATOM 775 N N . SER A 1 96 ? 17.127 -5.194 -18.638 1.00 96.81 96 SER A N 1
ATOM 776 C CA . SER A 1 96 ? 17.516 -5.994 -19.810 1.00 96.81 96 SER A CA 1
ATOM 777 C C . SER A 1 96 ? 18.052 -7.380 -19.445 1.00 96.81 96 SER A C 1
ATOM 779 O O . SER A 1 96 ? 17.742 -8.349 -20.135 1.00 96.81 96 SER A O 1
ATOM 781 N N . GLU A 1 97 ? 18.810 -7.512 -18.353 1.00 97.44 97 GLU A N 1
ATOM 782 C CA . GLU A 1 97 ? 19.249 -8.824 -17.863 1.00 97.44 97 GLU A CA 1
ATOM 783 C C . GLU A 1 97 ? 18.094 -9.670 -17.332 1.00 97.44 97 GLU A C 1
ATOM 785 O O . GLU A 1 97 ? 18.057 -10.875 -17.593 1.00 97.44 97 GLU A O 1
ATOM 790 N N . ALA A 1 98 ? 17.136 -9.054 -16.638 1.00 97.88 98 ALA A N 1
ATOM 791 C CA . ALA A 1 98 ? 15.939 -9.744 -16.172 1.00 97.88 98 ALA A CA 1
ATOM 792 C C . ALA A 1 98 ? 15.078 -10.232 -17.351 1.00 97.88 98 ALA A C 1
ATOM 794 O O . ALA A 1 98 ? 14.768 -11.417 -17.424 1.00 97.88 98 ALA A O 1
ATOM 795 N N . LEU A 1 99 ? 14.800 -9.374 -18.339 1.00 97.44 99 LEU A N 1
ATOM 796 C CA . LEU A 1 99 ? 14.080 -9.744 -19.566 1.00 97.44 99 LEU A CA 1
ATOM 797 C C . LEU A 1 99 ? 14.789 -10.853 -20.353 1.00 97.44 99 LEU A C 1
ATOM 799 O O . LEU A 1 99 ? 14.142 -11.783 -20.835 1.00 97.44 99 LEU A O 1
ATOM 803 N N . LYS A 1 100 ? 16.124 -10.795 -20.448 1.00 97.38 100 LYS A N 1
ATOM 804 C CA . LYS A 1 100 ? 16.918 -11.857 -21.077 1.00 97.38 100 LYS A CA 1
ATOM 805 C C . LYS A 1 100 ? 16.778 -13.181 -20.323 1.00 97.38 100 LYS A C 1
ATOM 807 O O . LYS A 1 100 ? 16.688 -14.225 -20.960 1.00 97.38 100 LYS A O 1
ATOM 812 N N . SER A 1 101 ? 16.734 -13.138 -18.993 1.00 97.88 101 SER A N 1
ATOM 813 C CA . SER A 1 101 ? 16.568 -14.326 -18.144 1.00 97.88 101 SER A CA 1
ATOM 814 C C . SER A 1 101 ? 15.170 -14.947 -18.265 1.00 97.88 101 SER A C 1
ATOM 816 O O . SER A 1 101 ? 15.053 -16.165 -18.235 1.00 97.88 101 SER A O 1
ATOM 818 N N . ILE A 1 102 ? 14.132 -14.130 -18.486 1.00 97.75 102 ILE A N 1
ATOM 819 C CA . ILE A 1 102 ? 12.756 -14.574 -18.808 1.00 97.75 102 ILE A CA 1
ATOM 820 C C . ILE A 1 102 ? 12.665 -15.153 -20.239 1.00 97.75 102 ILE A C 1
ATOM 822 O O . ILE A 1 102 ? 11.679 -15.780 -20.623 1.00 97.75 102 ILE A O 1
ATOM 826 N N . GLY A 1 103 ? 13.692 -14.948 -21.072 1.00 97.19 103 GLY A N 1
ATOM 827 C CA . GLY A 1 103 ? 13.678 -15.341 -22.480 1.00 97.19 103 GLY A CA 1
ATOM 828 C C . GLY A 1 103 ? 12.790 -14.434 -23.335 1.00 97.19 103 GLY A C 1
ATOM 829 O O . GLY A 1 103 ? 12.214 -14.880 -24.326 1.00 97.19 103 GLY A O 1
ATOM 830 N N . ALA A 1 104 ? 12.608 -13.170 -22.946 1.00 96.75 104 ALA A N 1
ATOM 831 C CA . ALA A 1 104 ? 11.882 -12.203 -23.758 1.00 96.75 104 ALA A CA 1
ATOM 832 C C . ALA A 1 104 ? 12.697 -11.850 -25.015 1.00 96.75 104 ALA A C 1
ATOM 834 O O . ALA A 1 104 ? 13.819 -11.347 -24.926 1.00 96.75 104 ALA A O 1
ATOM 835 N N . ILE A 1 105 ? 12.125 -12.103 -26.193 1.00 96.31 105 ILE A N 1
ATOM 836 C CA . ILE A 1 105 ? 12.698 -11.701 -27.480 1.00 96.31 105 ILE A CA 1
ATOM 837 C C . ILE A 1 105 ? 12.046 -10.383 -27.867 1.00 96.31 105 ILE A C 1
ATOM 839 O O . ILE A 1 105 ? 10.822 -10.288 -27.926 1.00 96.31 105 ILE A O 1
ATOM 843 N N . ARG A 1 106 ? 12.861 -9.350 -28.084 1.00 93.06 106 ARG A N 1
ATOM 844 C CA . ARG A 1 106 ? 12.342 -8.042 -28.476 1.00 93.06 106 ARG A CA 1
ATOM 845 C C . ARG A 1 106 ? 11.798 -8.142 -29.906 1.00 93.06 106 ARG A C 1
ATOM 847 O O . ARG A 1 106 ? 12.558 -8.574 -30.775 1.00 93.06 106 ARG A O 1
ATOM 854 N N . PRO A 1 107 ? 10.530 -7.765 -30.146 1.00 91.12 107 PRO A N 1
ATOM 855 C CA . PRO A 1 107 ? 9.971 -7.779 -31.488 1.00 91.12 107 PRO A CA 1
ATOM 856 C C . PRO A 1 107 ? 10.778 -6.861 -32.401 1.00 91.12 107 PRO A C 1
ATOM 858 O O . PRO A 1 107 ? 11.405 -5.889 -31.950 1.00 91.12 107 PRO A O 1
ATOM 861 N N . ARG A 1 108 ? 10.751 -7.157 -33.699 1.00 90.94 108 ARG A N 1
ATOM 862 C CA . ARG A 1 108 ? 11.264 -6.226 -34.706 1.00 90.94 108 ARG A CA 1
ATOM 863 C C . ARG A 1 108 ? 10.492 -4.915 -34.620 1.00 90.94 108 ARG A C 1
ATOM 865 O O . ARG A 1 108 ? 9.360 -4.864 -34.139 1.00 90.94 108 ARG A O 1
ATOM 872 N N . TRP A 1 109 ? 11.104 -3.838 -35.107 1.00 85.75 109 TRP A N 1
ATOM 873 C CA . TRP A 1 109 ? 10.455 -2.527 -35.111 1.00 85.75 109 TRP A CA 1
ATOM 874 C C . TRP A 1 109 ? 9.079 -2.569 -35.788 1.00 85.75 109 TRP A C 1
ATOM 876 O O . TRP A 1 109 ? 8.154 -1.948 -35.272 1.00 85.75 109 TRP A O 1
ATOM 886 N N . GLU A 1 110 ? 8.941 -3.325 -36.884 1.00 86.31 110 GLU A N 1
ATOM 887 C CA . GLU A 1 110 ? 7.674 -3.514 -37.603 1.00 86.31 110 GLU A CA 1
ATOM 888 C C . GLU A 1 110 ? 6.625 -4.258 -36.762 1.00 86.31 110 GLU A C 1
ATOM 890 O O . GLU A 1 110 ? 5.471 -3.842 -36.706 1.00 86.31 110 GLU A O 1
ATOM 895 N N . GLU A 1 111 ? 7.032 -5.314 -36.057 1.00 82.69 111 GLU A N 1
ATOM 896 C CA . GLU A 1 111 ? 6.154 -6.148 -35.222 1.00 82.69 111 GLU A CA 1
ATOM 897 C C . GLU A 1 111 ? 5.644 -5.404 -33.980 1.00 82.69 111 GLU A C 1
ATOM 899 O O . GLU A 1 111 ? 4.545 -5.655 -33.494 1.00 82.69 111 GLU A O 1
ATOM 904 N N . GLY A 1 112 ? 6.434 -4.454 -33.471 1.00 81.06 112 GLY A N 1
ATOM 905 C CA . GLY A 1 112 ? 6.041 -3.578 -32.368 1.00 81.06 112 GLY A CA 1
ATOM 906 C C . GLY A 1 112 ? 5.070 -2.465 -32.773 1.00 81.06 112 GLY A C 1
ATOM 907 O O . GLY A 1 112 ? 4.620 -1.706 -31.912 1.00 81.06 112 GLY A O 1
ATOM 908 N N . GLN A 1 113 ? 4.754 -2.323 -34.065 1.00 79.50 113 GLN A N 1
ATOM 909 C CA . GLN A 1 113 ? 3.828 -1.294 -34.507 1.00 79.50 113 GLN A CA 1
ATOM 910 C C . GLN A 1 113 ? 2.386 -1.672 -34.202 1.00 79.50 113 GLN A C 1
ATOM 912 O O . GLN A 1 113 ? 1.938 -2.803 -34.373 1.00 79.50 113 GLN A O 1
ATOM 917 N N . ARG A 1 114 ? 1.602 -0.655 -33.847 1.00 65.06 114 ARG A N 1
ATOM 918 C CA . ARG A 1 114 ? 0.186 -0.798 -33.496 1.00 65.06 114 ARG A CA 1
ATOM 919 C C . ARG A 1 114 ? -0.674 -1.394 -34.622 1.00 65.06 114 ARG A C 1
ATOM 921 O O . ARG A 1 114 ? -1.831 -1.713 -34.375 1.00 65.06 114 ARG A O 1
ATOM 928 N N . TYR A 1 115 ? -0.197 -1.409 -35.866 1.00 67.88 115 TYR A N 1
ATOM 929 C CA . TYR A 1 115 ? -0.895 -1.993 -37.018 1.00 67.88 115 TYR A CA 1
ATOM 930 C C . TYR A 1 115 ? -0.580 -3.481 -37.228 1.00 67.88 115 TYR A C 1
ATOM 932 O O . TYR A 1 115 ? -1.280 -4.130 -37.991 1.00 67.88 115 TYR A O 1
ATOM 940 N N . TYR A 1 116 ? 0.457 -4.011 -36.574 1.00 76.50 116 TYR A N 1
ATOM 941 C CA . TYR A 1 116 ? 0.862 -5.410 -36.693 1.00 76.50 116 TYR A CA 1
ATOM 942 C C . TYR A 1 116 ? 0.108 -6.315 -35.704 1.00 76.50 116 TYR A C 1
ATOM 944 O O . TYR A 1 116 ? -0.245 -7.438 -36.041 1.00 76.50 116 TYR A O 1
ATOM 952 N N . ALA A 1 117 ? -0.173 -5.818 -34.493 1.00 68.69 117 ALA A N 1
ATOM 953 C CA . ALA A 1 117 ? -0.811 -6.596 -33.425 1.00 68.69 117 ALA A CA 1
ATOM 954 C C . ALA A 1 117 ? -2.349 -6.698 -33.527 1.00 68.69 117 ALA A C 1
ATOM 956 O O . ALA A 1 117 ? -2.925 -7.664 -33.033 1.00 68.69 117 ALA A O 1
ATOM 957 N N . ASP A 1 118 ? -3.013 -5.729 -34.165 1.00 67.88 118 ASP A N 1
ATOM 958 C CA . ASP A 1 118 ? -4.477 -5.669 -34.242 1.00 67.88 118 ASP A CA 1
ATOM 959 C C . ASP A 1 118 ? -4.944 -6.027 -35.660 1.00 67.88 118 ASP A C 1
ATOM 961 O O . ASP A 1 118 ? -4.626 -5.318 -36.618 1.00 67.88 118 ASP A O 1
ATOM 965 N N . GLY A 1 119 ? -5.743 -7.089 -35.799 1.00 73.25 119 GLY A N 1
ATOM 966 C CA . GLY A 1 119 ? -6.430 -7.382 -37.058 1.00 73.25 119 GLY A CA 1
ATOM 967 C C . GLY A 1 119 ? -7.381 -6.242 -37.434 1.00 73.25 119 GLY A C 1
ATOM 968 O O . GLY A 1 119 ? -8.152 -5.770 -36.603 1.00 73.25 119 GLY A O 1
ATOM 969 N N . THR A 1 120 ? -7.353 -5.798 -38.691 1.00 79.38 120 THR A N 1
ATOM 970 C CA . THR A 1 120 ? -8.210 -4.704 -39.188 1.00 79.38 120 THR A CA 1
ATOM 971 C C . THR A 1 120 ? -9.686 -5.084 -39.299 1.00 79.38 120 THR A C 1
ATOM 973 O O . THR A 1 120 ? -10.523 -4.211 -39.507 1.00 79.38 120 THR A O 1
ATOM 976 N N . SER A 1 121 ? -10.015 -6.371 -39.164 1.00 87.38 121 SER A N 1
ATOM 977 C CA . SER A 1 121 ? -11.358 -6.901 -39.390 1.00 87.38 121 SER A CA 1
ATOM 978 C C . SER A 1 121 ? -12.305 -6.756 -38.196 1.00 87.38 121 SER A C 1
ATOM 980 O O . SER A 1 121 ? -13.515 -6.765 -38.403 1.00 87.38 121 SER A O 1
ATOM 982 N N . ASN A 1 122 ? -11.791 -6.620 -36.964 1.00 89.12 122 ASN A N 1
ATOM 983 C CA . ASN A 1 122 ? -12.599 -6.670 -35.739 1.00 89.12 122 ASN A CA 1
ATOM 984 C C . ASN A 1 122 ? -12.338 -5.473 -34.809 1.00 89.12 122 ASN A C 1
ATOM 986 O O . ASN A 1 122 ? -11.222 -4.970 -34.694 1.00 89.12 122 ASN A O 1
ATOM 990 N N . CYS A 1 123 ? -13.379 -5.043 -34.096 1.00 89.25 123 CYS A N 1
ATOM 991 C CA . CYS A 1 123 ? -13.336 -3.980 -33.098 1.00 89.25 123 CYS A CA 1
ATOM 992 C C . CYS A 1 123 ? -12.413 -4.360 -31.935 1.00 89.25 123 CYS A C 1
ATOM 994 O O . CYS A 1 123 ? -12.605 -5.396 -31.305 1.00 89.25 123 CYS A O 1
ATOM 996 N N . ASN A 1 124 ? -11.476 -3.482 -31.571 1.00 87.75 124 ASN A N 1
ATOM 997 C CA . ASN A 1 124 ? -10.517 -3.751 -30.491 1.00 87.75 124 ASN A CA 1
ATOM 998 C C . ASN A 1 124 ? -11.144 -3.738 -29.073 1.00 87.75 124 ASN A C 1
ATOM 1000 O O . ASN A 1 124 ? -10.475 -4.021 -28.087 1.00 87.75 124 ASN A O 1
ATOM 1004 N N . TRP A 1 125 ? -12.425 -3.375 -28.943 1.00 90.50 125 TRP A N 1
ATOM 1005 C CA . TRP A 1 125 ? -13.136 -3.392 -27.657 1.00 90.50 125 TRP A CA 1
ATOM 1006 C C . TRP A 1 125 ? -14.138 -4.541 -27.547 1.00 90.50 125 TRP A C 1
ATOM 1008 O O . TRP A 1 125 ? -14.041 -5.361 -26.643 1.00 90.50 125 TRP A O 1
ATOM 1018 N N . CYS A 1 126 ? -15.116 -4.600 -28.455 1.00 91.81 126 CYS A N 1
ATOM 1019 C CA . CYS A 1 126 ? -16.182 -5.603 -28.399 1.00 91.81 126 CYS A CA 1
ATOM 1020 C C . CYS A 1 126 ? -15.903 -6.849 -29.250 1.00 91.81 126 CYS A C 1
ATOM 1022 O O . CYS A 1 126 ? -16.716 -7.768 -29.240 1.00 91.81 126 CYS A O 1
ATOM 1024 N N . HIS A 1 127 ? -14.804 -6.867 -30.014 1.00 90.31 127 HIS A N 1
ATOM 1025 C CA . HIS A 1 127 ? -14.437 -7.928 -30.960 1.00 90.31 127 HIS A CA 1
ATOM 1026 C C . HIS A 1 127 ? -15.448 -8.194 -32.091 1.00 90.31 127 HIS A C 1
ATOM 1028 O O . HIS A 1 127 ? -15.275 -9.149 -32.844 1.00 90.31 127 HIS A O 1
ATOM 1034 N N . GLY A 1 128 ? -16.467 -7.344 -32.260 1.00 91.19 128 GLY A N 1
ATOM 1035 C CA . GLY A 1 128 ? -17.404 -7.421 -33.384 1.00 91.19 128 GLY A CA 1
ATOM 1036 C C . GLY A 1 128 ? -16.755 -7.028 -34.719 1.00 91.19 128 GLY A C 1
ATOM 1037 O O . GLY A 1 128 ? -15.801 -6.245 -34.710 1.00 91.19 128 GLY A O 1
ATOM 1038 N N . PRO A 1 129 ? -17.255 -7.537 -35.859 1.00 91.94 129 PRO A N 1
ATOM 1039 C CA . PRO A 1 129 ? -16.732 -7.191 -37.178 1.00 91.94 129 PRO A CA 1
ATOM 1040 C C . PRO A 1 129 ? -16.871 -5.686 -37.448 1.00 91.94 129 PRO A C 1
ATOM 1042 O O . PRO A 1 129 ? -17.853 -5.062 -37.041 1.00 91.94 129 PRO A O 1
ATOM 1045 N N . ILE A 1 130 ? -15.880 -5.096 -38.116 1.00 92.38 130 ILE A N 1
ATOM 1046 C CA . ILE A 1 130 ? -15.910 -3.695 -38.553 1.00 92.38 130 ILE A CA 1
ATOM 1047 C C . ILE A 1 130 ? -16.302 -3.680 -40.031 1.00 92.38 130 ILE A C 1
ATOM 1049 O O . ILE A 1 130 ? -15.606 -4.261 -40.865 1.00 92.38 130 ILE A O 1
ATOM 1053 N N . GLU A 1 131 ? -17.413 -3.024 -40.368 1.00 86.19 131 GLU A N 1
ATOM 1054 C CA . GLU A 1 131 ? -17.752 -2.764 -41.770 1.00 86.19 131 GLU A CA 1
ATOM 1055 C C . GLU A 1 131 ? -16.687 -1.856 -42.386 1.00 86.19 131 GLU A C 1
ATOM 1057 O O . GLU A 1 131 ? -16.227 -0.931 -41.722 1.00 86.19 131 GLU A O 1
ATOM 1062 N N . ALA A 1 132 ? -16.273 -2.151 -43.623 1.00 74.06 132 ALA A N 1
ATOM 1063 C CA . ALA A 1 132 ? -15.126 -1.558 -44.313 1.00 74.06 132 ALA A CA 1
ATOM 1064 C C . ALA A 1 132 ? -15.107 -0.015 -44.240 1.00 74.06 132 ALA A C 1
ATOM 1066 O O . ALA A 1 132 ? -15.611 0.692 -45.108 1.00 74.06 132 ALA A O 1
ATOM 1067 N N . GLY A 1 133 ? -14.505 0.499 -43.173 1.00 66.88 133 GLY A N 1
ATOM 1068 C CA . GLY A 1 133 ? -14.521 1.896 -42.776 1.00 66.88 133 GLY A CA 1
ATOM 1069 C C . GLY A 1 133 ? -13.381 2.110 -41.792 1.00 66.88 133 GLY A C 1
ATOM 1070 O O . GLY A 1 133 ? -13.181 1.328 -40.867 1.00 66.88 133 GLY A O 1
ATOM 1071 N N . SER A 1 134 ? -12.559 3.122 -42.056 1.00 64.25 134 SER A N 1
ATOM 1072 C CA . SER A 1 134 ? -11.195 3.292 -41.544 1.00 64.25 134 SER A CA 1
ATOM 1073 C C . SER A 1 134 ? -11.105 3.592 -40.037 1.00 64.25 134 SER A C 1
ATOM 1075 O O . SER A 1 134 ? -10.718 4.690 -39.631 1.00 64.25 134 SER A O 1
ATOM 1077 N N . GLY A 1 135 ? -11.444 2.625 -39.186 1.00 81.56 135 GLY A N 1
ATOM 1078 C CA . GLY A 1 135 ? -11.390 2.749 -37.734 1.00 81.56 135 GLY A CA 1
ATOM 1079 C C . GLY A 1 135 ? -11.082 1.422 -37.042 1.00 81.56 135 GLY A C 1
ATOM 1080 O O . GLY A 1 135 ? -11.290 0.352 -37.591 1.00 81.56 135 GLY A O 1
ATOM 1081 N N . ARG A 1 136 ? -10.563 1.496 -35.811 1.00 87.12 136 ARG A N 1
ATOM 1082 C CA . ARG A 1 136 ? -10.250 0.320 -34.964 1.00 87.12 136 ARG A CA 1
ATOM 1083 C C . ARG A 1 136 ? -11.412 -0.131 -34.081 1.00 87.12 136 ARG A C 1
ATOM 1085 O O . ARG A 1 136 ? -11.294 -1.094 -33.328 1.00 87.12 136 ARG A O 1
ATOM 1092 N N . PHE A 1 137 ? -12.496 0.627 -34.099 1.00 90.25 137 PHE A N 1
ATOM 1093 C CA . PHE A 1 137 ? -13.646 0.432 -33.237 1.00 90.25 137 PHE A CA 1
ATOM 1094 C C . PHE A 1 137 ? -14.891 0.475 -34.106 1.00 90.25 137 PHE A C 1
ATOM 1096 O O . PHE A 1 137 ? -14.985 1.330 -34.983 1.00 90.25 137 PHE A O 1
ATOM 1103 N N . CYS A 1 138 ? -15.848 -0.410 -33.836 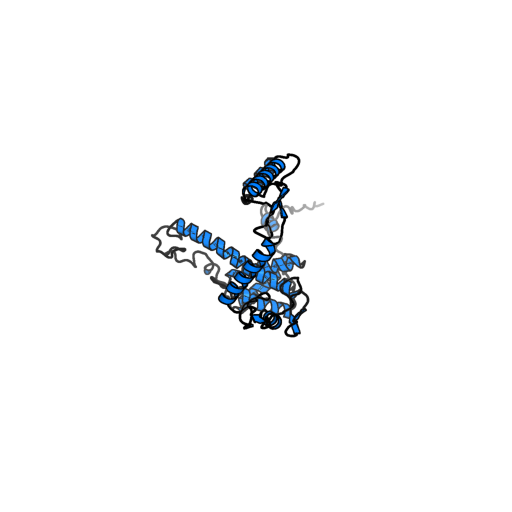1.00 92.12 138 CYS A N 1
ATOM 1104 C CA . CYS A 1 138 ? -17.133 -0.395 -34.533 1.00 92.12 138 CYS A CA 1
ATOM 1105 C C . CYS A 1 138 ? -17.980 0.839 -34.178 1.00 92.12 138 CYS A C 1
ATOM 1107 O O . CYS A 1 138 ? -18.894 1.185 -34.916 1.00 92.12 138 CYS A O 1
ATOM 1109 N N . SER A 1 139 ? -17.688 1.512 -33.057 1.00 92.50 139 SER A N 1
ATOM 1110 C CA . SER A 1 139 ? -18.418 2.700 -32.617 1.00 92.50 139 SER A CA 1
ATOM 1111 C C . SER A 1 139 ? -17.563 3.637 -31.751 1.00 92.50 139 SER A C 1
ATOM 1113 O O . SER A 1 139 ? -16.510 3.255 -31.222 1.00 92.50 139 SER A O 1
ATOM 1115 N N . ARG A 1 140 ? -18.027 4.882 -31.574 1.00 93.06 140 ARG A N 1
ATOM 1116 C CA . ARG A 1 140 ? -17.381 5.884 -30.704 1.00 93.06 140 ARG A CA 1
ATOM 1117 C C . ARG A 1 140 ? -17.430 5.474 -29.230 1.00 93.06 140 ARG A C 1
ATOM 1119 O O . ARG A 1 140 ? -16.511 5.782 -28.474 1.00 93.06 140 ARG A O 1
ATOM 1126 N N . GLU A 1 141 ? -18.477 4.762 -28.833 1.00 95.19 141 GLU A N 1
ATOM 1127 C CA . GLU A 1 141 ? -18.669 4.222 -27.488 1.00 95.19 141 GLU A CA 1
ATOM 1128 C C . GLU A 1 141 ? -17.620 3.150 -27.202 1.00 95.19 141 GLU A C 1
ATOM 1130 O O . GLU A 1 141 ? -16.945 3.232 -26.183 1.00 95.19 141 GLU A O 1
ATOM 1135 N N . CYS A 1 142 ? -17.393 2.222 -28.139 1.00 93.44 142 CYS A N 1
ATOM 1136 C CA . CYS A 1 142 ? -16.339 1.214 -28.016 1.00 93.44 142 CYS A CA 1
ATOM 1137 C C . CYS A 1 142 ? -14.948 1.849 -27.872 1.00 93.44 142 CYS A C 1
ATOM 1139 O O . CYS A 1 142 ? -14.150 1.418 -27.038 1.00 93.44 142 CYS A O 1
ATOM 1141 N N . ALA A 1 143 ? -14.672 2.911 -28.636 1.00 91.75 143 ALA A N 1
ATOM 1142 C CA . ALA A 1 143 ? -13.428 3.664 -28.504 1.00 91.75 143 ALA A CA 1
ATOM 1143 C C . ALA A 1 143 ? -13.288 4.307 -27.112 1.00 91.75 143 ALA A C 1
ATOM 1145 O O . ALA A 1 143 ? -12.233 4.200 -26.485 1.00 91.75 143 ALA A O 1
ATOM 1146 N N . ARG A 1 144 ? -14.352 4.947 -26.602 1.00 94.06 144 ARG A N 1
ATOM 1147 C CA . ARG A 1 144 ? -14.360 5.571 -25.268 1.00 94.06 144 ARG A CA 1
ATOM 1148 C C . ARG A 1 144 ? -14.204 4.533 -24.155 1.00 94.06 144 ARG A C 1
ATOM 1150 O O . ARG A 1 144 ? -13.346 4.712 -23.298 1.00 94.06 144 ARG A O 1
ATOM 1157 N N . SER A 1 145 ? -14.976 3.449 -24.186 1.00 92.06 145 SER A N 1
ATOM 1158 C CA . SER A 1 145 ? -14.922 2.392 -23.172 1.00 92.06 145 SER A CA 1
ATOM 1159 C C . SER A 1 145 ? -13.552 1.722 -23.111 1.00 92.06 145 SER A C 1
ATOM 1161 O O . SER A 1 145 ? -13.057 1.454 -22.015 1.00 92.06 145 SER A O 1
ATOM 1163 N N . MET A 1 146 ? -12.894 1.522 -24.259 1.00 88.94 146 MET A N 1
ATOM 1164 C CA . MET A 1 146 ? -11.521 1.021 -24.277 1.00 88.94 146 MET A CA 1
ATOM 1165 C C . MET A 1 146 ? -10.552 2.010 -23.628 1.00 88.94 146 MET A C 1
ATOM 1167 O O . MET A 1 146 ? -9.779 1.617 -22.757 1.00 88.94 146 MET A O 1
ATOM 1171 N N . LEU A 1 147 ? -10.622 3.297 -23.983 1.00 86.88 147 LEU A N 1
ATOM 1172 C CA . LEU A 1 147 ? -9.765 4.323 -23.382 1.00 86.88 147 LEU A CA 1
ATOM 1173 C C . LEU A 1 147 ? -9.955 4.426 -21.861 1.00 86.88 147 LEU A C 1
ATOM 1175 O O . LEU A 1 147 ? -8.968 4.489 -21.133 1.00 86.88 147 LEU A O 1
ATOM 1179 N N . GLU A 1 148 ? -11.196 4.396 -21.370 1.00 88.06 148 GLU A N 1
ATOM 1180 C CA . GLU A 1 148 ? -11.504 4.430 -19.933 1.00 88.06 148 GLU A CA 1
ATOM 1181 C C . GLU A 1 148 ? -11.005 3.171 -19.210 1.00 88.06 148 GLU A C 1
ATOM 1183 O O . GLU A 1 148 ? -10.379 3.257 -18.149 1.00 88.06 148 GLU A O 1
ATOM 1188 N N . SER A 1 149 ? -11.224 1.995 -19.805 1.00 85.19 149 SER A N 1
ATOM 1189 C CA . SER A 1 149 ? -10.768 0.717 -19.256 1.00 85.19 149 SER A CA 1
ATOM 1190 C C . SER A 1 149 ? -9.241 0.625 -19.194 1.00 85.19 149 SER A C 1
ATOM 1192 O O . SER A 1 149 ? -8.700 0.192 -18.171 1.00 85.19 149 SER A O 1
ATOM 1194 N N . MET A 1 150 ? -8.549 1.045 -20.259 1.00 79.88 150 MET A N 1
ATOM 1195 C CA . MET A 1 150 ? -7.087 1.118 -20.295 1.00 79.88 150 MET A CA 1
ATOM 1196 C C . MET A 1 150 ? -6.577 2.113 -19.257 1.00 79.88 150 MET A C 1
ATOM 1198 O O . MET A 1 150 ? -5.744 1.758 -18.434 1.00 79.88 150 MET A O 1
ATOM 1202 N N . ALA A 1 151 ? -7.120 3.334 -19.217 1.00 80.81 151 ALA A N 1
ATOM 1203 C CA . ALA A 1 151 ? -6.660 4.364 -18.287 1.00 80.81 151 ALA A CA 1
ATOM 1204 C C . ALA A 1 151 ? -6.755 3.922 -16.813 1.00 80.81 151 ALA A C 1
ATOM 1206 O O . ALA A 1 151 ? -5.849 4.204 -16.024 1.00 80.81 151 ALA A O 1
ATOM 1207 N N . GLY A 1 152 ? -7.826 3.213 -16.438 1.00 82.38 152 GLY A N 1
ATOM 1208 C CA . GLY A 1 152 ? -8.029 2.733 -15.070 1.00 82.38 152 GLY A CA 1
ATOM 1209 C C . GLY A 1 152 ? -7.110 1.575 -14.665 1.00 82.38 152 GLY A C 1
ATOM 1210 O O . GLY A 1 152 ? -6.544 1.602 -13.568 1.00 82.38 152 GLY A O 1
ATOM 1211 N N . ARG A 1 153 ? -6.962 0.558 -15.525 1.00 78.19 153 ARG A N 1
ATOM 1212 C CA . ARG A 1 153 ? -6.139 -0.630 -15.228 1.00 78.19 153 ARG A CA 1
ATOM 1213 C C . ARG A 1 153 ? -4.652 -0.336 -15.353 1.00 78.19 153 ARG A C 1
ATOM 1215 O O . ARG A 1 153 ? -3.917 -0.578 -14.398 1.00 78.19 153 ARG A O 1
ATOM 1222 N N . ASP A 1 154 ? -4.245 0.301 -16.451 1.00 83.81 154 ASP A N 1
ATOM 1223 C CA . ASP A 1 154 ? -2.844 0.610 -16.728 1.00 83.81 154 ASP A CA 1
ATOM 1224 C C . ASP A 1 154 ? -2.220 1.413 -15.594 1.00 83.81 154 ASP A C 1
ATOM 1226 O O . ASP A 1 154 ? -1.081 1.163 -15.218 1.00 83.81 154 ASP A O 1
ATOM 1230 N N . LYS A 1 155 ? -2.951 2.374 -15.017 1.00 88.12 155 LYS A N 1
ATOM 1231 C CA . LYS A 1 155 ? -2.413 3.171 -13.914 1.00 88.12 155 LYS A CA 1
ATOM 1232 C C . LYS A 1 155 ? -2.115 2.310 -12.689 1.00 88.12 155 LYS A C 1
ATOM 1234 O O . LYS A 1 155 ? -1.035 2.430 -12.123 1.00 88.12 155 LYS A O 1
ATOM 1239 N N . ARG A 1 156 ? -3.046 1.441 -12.281 1.00 89.50 156 ARG A N 1
ATOM 1240 C CA . ARG A 1 156 ? -2.860 0.588 -11.099 1.00 89.50 156 ARG A CA 1
ATOM 1241 C C . ARG A 1 156 ? -1.720 -0.400 -11.313 1.00 89.50 156 ARG A C 1
ATOM 1243 O O . ARG A 1 156 ? -0.874 -0.521 -10.432 1.00 89.50 156 ARG A O 1
ATOM 1250 N N . ASP A 1 157 ? -1.692 -1.064 -12.461 1.00 89.88 157 ASP A N 1
ATOM 1251 C CA . ASP A 1 157 ? -0.694 -2.093 -12.753 1.00 89.88 157 ASP A CA 1
ATOM 1252 C C . ASP A 1 157 ? 0.701 -1.459 -12.890 1.00 89.88 157 ASP A C 1
ATOM 1254 O O . ASP A 1 157 ? 1.668 -1.946 -12.298 1.00 89.88 157 ASP A O 1
ATOM 1258 N N . ARG A 1 158 ? 0.795 -0.279 -13.526 1.00 91.50 158 ARG A N 1
ATOM 1259 C CA . ARG A 1 158 ? 2.034 0.515 -13.549 1.00 91.50 158 ARG A CA 1
ATOM 1260 C C . ARG A 1 158 ? 2.446 0.974 -12.150 1.00 91.50 158 ARG A C 1
ATOM 1262 O O . ARG A 1 158 ? 3.614 0.852 -11.803 1.00 91.50 158 ARG A O 1
ATOM 1269 N N . ASP A 1 159 ? 1.529 1.460 -11.317 1.00 93.94 159 ASP A N 1
ATOM 1270 C CA . ASP A 1 159 ? 1.859 1.889 -9.951 1.00 93.94 159 ASP A CA 1
ATOM 1271 C C . ASP A 1 159 ? 2.367 0.712 -9.094 1.00 93.94 159 ASP A C 1
ATOM 1273 O O . ASP A 1 159 ? 3.292 0.880 -8.294 1.00 93.94 159 ASP A O 1
ATOM 1277 N N . VAL A 1 160 ? 1.796 -0.486 -9.271 1.00 94.62 160 VAL A N 1
ATOM 1278 C CA . VAL A 1 160 ? 2.227 -1.715 -8.586 1.00 94.62 160 VAL A CA 1
ATOM 1279 C C . VAL A 1 160 ? 3.622 -2.135 -9.046 1.00 94.62 160 VAL A C 1
ATOM 1281 O O . VAL A 1 160 ? 4.503 -2.277 -8.196 1.00 94.62 160 VAL A O 1
ATOM 1284 N N . ALA A 1 161 ? 3.858 -2.260 -10.356 1.00 95.75 161 ALA A N 1
ATOM 1285 C CA . ALA A 1 161 ? 5.167 -2.632 -10.896 1.00 95.75 161 ALA A CA 1
ATOM 1286 C C . ALA A 1 161 ? 6.244 -1.584 -10.562 1.00 95.75 161 ALA A C 1
ATOM 1288 O O . ALA A 1 161 ? 7.360 -1.928 -10.164 1.00 95.75 161 ALA A O 1
ATOM 1289 N N . TRP A 1 162 ? 5.897 -0.293 -10.631 1.00 97.06 162 TRP A N 1
ATOM 1290 C CA . TRP A 1 162 ? 6.783 0.808 -10.250 1.00 97.06 162 TRP A CA 1
ATOM 1291 C C . TRP A 1 162 ? 7.181 0.707 -8.781 1.00 97.06 162 TRP A C 1
ATOM 1293 O O . TRP A 1 162 ? 8.371 0.740 -8.458 1.00 97.06 162 TRP A O 1
ATOM 1303 N N . ARG A 1 163 ? 6.195 0.546 -7.887 1.00 95.62 163 ARG A N 1
ATOM 1304 C CA . ARG A 1 163 ? 6.437 0.454 -6.446 1.00 95.62 163 ARG A CA 1
ATOM 1305 C C . ARG A 1 163 ? 7.233 -0.805 -6.115 1.00 95.62 163 ARG A C 1
ATOM 1307 O O . ARG A 1 163 ? 8.149 -0.718 -5.305 1.00 95.62 163 ARG A O 1
ATOM 1314 N N . ALA A 1 164 ? 6.936 -1.942 -6.743 1.00 95.38 164 ALA A N 1
ATOM 1315 C CA . ALA A 1 164 ? 7.686 -3.182 -6.557 1.00 95.38 164 ALA A CA 1
ATOM 1316 C C . ALA A 1 164 ? 9.165 -2.995 -6.927 1.00 95.38 164 ALA A C 1
ATOM 1318 O O . ALA A 1 164 ? 10.031 -3.218 -6.081 1.00 95.38 164 ALA A O 1
ATOM 1319 N N . ALA A 1 165 ? 9.452 -2.476 -8.125 1.00 96.19 165 ALA A N 1
ATOM 1320 C CA . ALA A 1 165 ? 10.812 -2.210 -8.590 1.00 96.19 165 ALA A CA 1
ATOM 1321 C C . ALA A 1 165 ? 11.554 -1.194 -7.701 1.00 96.19 165 ALA A C 1
ATOM 1323 O O . ALA A 1 165 ? 12.702 -1.420 -7.314 1.00 96.19 165 ALA A O 1
ATOM 1324 N N . TRP A 1 166 ? 10.887 -0.105 -7.310 1.00 96.69 166 TRP A N 1
ATOM 1325 C CA . TRP A 1 166 ? 11.428 0.891 -6.378 1.00 96.69 166 TRP A CA 1
ATOM 1326 C C . TRP A 1 166 ? 11.750 0.284 -5.001 1.00 96.69 166 TRP A C 1
ATOM 1328 O O . TRP A 1 166 ? 12.767 0.614 -4.384 1.00 96.69 166 TRP A O 1
ATOM 1338 N N . MET A 1 167 ? 10.912 -0.637 -4.511 1.00 94.94 167 MET A N 1
ATOM 1339 C CA . MET A 1 167 ? 11.120 -1.311 -3.228 1.00 94.94 167 MET A CA 1
ATOM 1340 C C . MET A 1 167 ? 12.303 -2.282 -3.248 1.00 94.94 167 MET A C 1
ATOM 1342 O O . MET A 1 167 ? 12.918 -2.446 -2.198 1.00 94.94 167 MET A O 1
ATOM 1346 N N . LEU A 1 168 ? 12.681 -2.872 -4.392 1.00 94.75 168 LEU A N 1
ATOM 1347 C CA . LEU A 1 168 ? 13.852 -3.763 -4.482 1.00 94.75 168 LEU A CA 1
ATOM 1348 C C . LEU A 1 168 ? 15.133 -3.054 -4.024 1.00 94.75 168 LEU A C 1
ATOM 1350 O O . LEU A 1 168 ? 15.858 -3.548 -3.159 1.00 94.75 168 LEU A O 1
ATOM 1354 N N . ILE A 1 169 ? 15.371 -1.855 -4.557 1.00 95.31 169 ILE A N 1
ATOM 1355 C CA . ILE A 1 169 ? 16.555 -1.046 -4.253 1.00 95.31 169 ILE A CA 1
ATOM 1356 C C . ILE A 1 169 ? 16.533 -0.598 -2.788 1.00 95.31 169 ILE A C 1
ATOM 1358 O O . ILE A 1 169 ? 17.426 -0.964 -2.017 1.00 95.31 169 ILE A O 1
ATOM 1362 N N . ASN A 1 170 ? 15.441 0.040 -2.357 1.00 93.56 170 ASN A N 1
ATOM 1363 C CA . ASN A 1 170 ? 15.310 0.513 -0.978 1.00 93.56 170 ASN A CA 1
ATOM 1364 C C . ASN A 1 170 ? 15.393 -0.608 0.058 1.00 93.56 170 ASN A C 1
ATOM 1366 O O . ASN A 1 170 ? 15.942 -0.415 1.140 1.00 93.56 170 ASN A O 1
ATOM 1370 N N . ARG A 1 171 ? 14.860 -1.795 -0.246 1.00 92.69 171 ARG A N 1
ATOM 1371 C CA . ARG A 1 171 ? 14.917 -2.942 0.663 1.00 92.69 171 ARG A CA 1
ATOM 1372 C C . ARG A 1 171 ? 16.348 -3.435 0.839 1.00 92.69 171 ARG A C 1
ATOM 1374 O O . ARG A 1 171 ? 16.736 -3.708 1.970 1.00 92.69 171 ARG A O 1
ATOM 1381 N N . THR A 1 172 ? 17.139 -3.512 -0.232 1.00 91.19 172 THR A N 1
ATOM 1382 C CA . THR A 1 172 ? 18.533 -3.987 -0.140 1.00 91.19 172 THR A CA 1
ATOM 1383 C C . THR A 1 172 ? 19.440 -3.088 0.698 1.00 91.19 172 THR A C 1
ATOM 1385 O O . THR A 1 172 ? 20.418 -3.579 1.256 1.00 91.19 172 THR A O 1
ATOM 1388 N N . ASN A 1 173 ? 19.117 -1.800 0.810 1.00 89.88 173 ASN A N 1
ATOM 1389 C CA . ASN A 1 173 ? 19.912 -0.840 1.575 1.00 89.88 173 ASN A CA 1
ATOM 1390 C C . ASN A 1 173 ? 19.502 -0.723 3.045 1.00 89.88 173 ASN A C 1
ATOM 1392 O O . ASN A 1 173 ? 20.262 -0.196 3.855 1.00 89.88 173 ASN A O 1
ATOM 1396 N N . LYS A 1 174 ? 18.332 -1.241 3.423 1.00 91.44 174 LYS A N 1
ATOM 1397 C CA . LYS A 1 174 ? 17.929 -1.288 4.832 1.00 91.44 174 LYS A CA 1
ATOM 1398 C C . LYS A 1 174 ? 18.824 -2.245 5.621 1.00 91.44 174 LYS A C 1
ATOM 1400 O O . LYS A 1 174 ? 19.227 -3.272 5.074 1.00 91.44 174 LYS A O 1
ATOM 1405 N N . PRO A 1 175 ? 19.096 -1.982 6.909 1.00 93.25 175 PRO A N 1
ATOM 1406 C CA . PRO A 1 175 ? 19.818 -2.932 7.745 1.00 93.25 175 PRO A CA 1
ATOM 1407 C C . PRO A 1 175 ? 19.044 -4.252 7.849 1.00 93.25 175 PRO A C 1
ATOM 1409 O O . PRO A 1 175 ? 17.809 -4.273 7.852 1.00 93.25 175 PRO A O 1
ATOM 1412 N N . LYS A 1 176 ? 19.782 -5.363 7.921 1.00 94.94 176 LYS A N 1
ATOM 1413 C CA . LYS A 1 176 ? 19.190 -6.677 8.184 1.00 94.94 176 LYS A CA 1
ATOM 1414 C C . LYS A 1 176 ? 18.743 -6.742 9.643 1.00 94.94 176 LYS A C 1
ATOM 1416 O O . LYS A 1 176 ? 19.494 -6.349 10.529 1.00 94.94 176 LYS A O 1
ATOM 1421 N N . VAL A 1 177 ? 17.543 -7.258 9.869 1.00 95.94 177 VAL A N 1
ATOM 1422 C CA . VAL A 1 177 ? 16.947 -7.477 11.191 1.00 95.94 177 VAL A CA 1
ATOM 1423 C C . VAL A 1 177 ? 16.759 -8.981 11.391 1.00 95.94 177 VAL A C 1
ATOM 1425 O O . VAL A 1 177 ? 16.493 -9.704 10.428 1.00 95.94 177 VAL A O 1
ATOM 1428 N N . THR A 1 178 ? 16.920 -9.462 12.622 1.00 97.12 178 THR A N 1
ATOM 1429 C CA . THR A 1 178 ? 16.639 -10.852 12.995 1.00 97.12 178 THR A CA 1
ATOM 1430 C C . THR A 1 178 ? 15.132 -11.064 13.139 1.00 97.12 178 THR A C 1
ATOM 1432 O O . THR A 1 178 ? 14.440 -10.308 13.816 1.00 97.12 178 THR A O 1
ATOM 1435 N N . CYS A 1 179 ? 14.593 -12.091 12.484 1.00 97.44 179 CYS A N 1
ATOM 1436 C CA . CYS A 1 179 ? 13.194 -12.479 12.643 1.00 97.44 179 CYS A CA 1
ATOM 1437 C C . CYS A 1 179 ? 12.957 -13.055 14.045 1.00 97.44 179 CYS A C 1
ATOM 1439 O O . CYS A 1 179 ? 13.610 -14.024 14.419 1.00 97.44 179 CYS A O 1
ATOM 1441 N N . GLU A 1 180 ? 11.982 -12.535 14.791 1.00 97.00 180 GLU A N 1
ATOM 1442 C CA . GLU A 1 180 ? 11.677 -13.027 16.145 1.00 97.00 180 GLU A CA 1
ATOM 1443 C C . GLU A 1 180 ? 11.106 -14.455 16.171 1.00 97.00 180 GLU A C 1
ATOM 1445 O O . GLU A 1 180 ? 11.195 -15.131 17.189 1.00 97.00 180 GLU A O 1
ATOM 1450 N N . ALA A 1 181 ? 10.520 -14.926 15.064 1.00 96.75 181 ALA A N 1
ATOM 1451 C CA . ALA A 1 181 ? 9.917 -16.258 14.990 1.00 96.75 181 ALA A CA 1
ATOM 1452 C C . ALA A 1 181 ? 10.936 -17.359 14.656 1.00 96.75 181 ALA A C 1
ATOM 1454 O O . ALA A 1 181 ? 10.927 -18.419 15.269 1.00 96.75 181 ALA A O 1
ATOM 1455 N N . CYS A 1 182 ? 11.793 -17.128 13.656 1.00 97.38 182 CYS A N 1
ATOM 1456 C CA . CYS A 1 182 ? 12.699 -18.150 13.115 1.00 97.38 182 CYS A CA 1
ATOM 1457 C C . CYS A 1 182 ? 14.189 -17.793 13.216 1.00 97.38 182 CYS A C 1
ATOM 1459 O O . CYS A 1 182 ? 15.030 -18.588 12.811 1.00 97.38 182 CYS A O 1
ATOM 1461 N N . GLY A 1 183 ? 14.534 -16.595 13.697 1.00 96.62 183 GLY A N 1
ATOM 1462 C CA . GLY A 1 183 ? 15.915 -16.131 13.860 1.00 96.62 183 GLY A CA 1
ATOM 1463 C C . GLY A 1 183 ? 16.629 -15.696 12.575 1.00 96.62 183 GLY A C 1
ATOM 1464 O O . GLY A 1 183 ? 17.737 -15.168 12.650 1.00 96.62 183 GLY A O 1
ATOM 1465 N N . SER A 1 184 ? 16.034 -15.871 11.389 1.00 97.12 184 SER A N 1
ATOM 1466 C CA . SER A 1 184 ? 16.705 -15.536 10.126 1.00 97.12 184 SER A CA 1
ATOM 1467 C C . SER A 1 184 ? 16.879 -14.026 9.923 1.00 97.12 184 SER A C 1
ATOM 1469 O O . SER A 1 184 ? 16.018 -13.222 10.284 1.00 97.12 184 SER A O 1
ATOM 1471 N N . MET A 1 185 ? 18.008 -13.635 9.327 1.00 96.25 185 MET A N 1
ATOM 1472 C CA . MET A 1 185 ? 18.322 -12.244 8.988 1.00 96.25 185 MET A CA 1
ATOM 1473 C C . MET A 1 185 ? 17.598 -11.835 7.701 1.00 96.25 185 MET A C 1
ATOM 1475 O O . MET A 1 185 ? 17.806 -12.451 6.655 1.00 96.25 185 MET A O 1
ATOM 1479 N N . PHE A 1 186 ? 16.798 -10.771 7.737 1.00 95.75 186 PHE A N 1
ATOM 1480 C CA . PHE A 1 186 ? 16.051 -10.292 6.570 1.00 95.75 186 PHE A CA 1
ATOM 1481 C C . PHE A 1 186 ? 16.013 -8.764 6.486 1.00 95.75 186 PHE A C 1
ATOM 1483 O O . PHE A 1 186 ? 16.237 -8.060 7.465 1.00 95.75 186 PHE A O 1
ATOM 1490 N N . HIS A 1 187 ? 15.709 -8.241 5.298 1.00 93.69 187 HIS A N 1
ATOM 1491 C CA . HIS A 1 187 ? 15.502 -6.808 5.092 1.00 93.69 187 HIS A CA 1
ATOM 1492 C C . HIS A 1 187 ? 14.010 -6.458 5.249 1.00 93.69 187 HIS A C 1
ATOM 1494 O O . HIS A 1 187 ? 13.196 -6.997 4.479 1.00 93.69 187 HIS A O 1
ATOM 1500 N N . PRO A 1 188 ? 13.626 -5.578 6.197 1.00 94.56 188 PRO A N 1
ATOM 1501 C CA . PRO A 1 188 ? 12.229 -5.241 6.450 1.00 94.56 188 PRO A CA 1
ATOM 1502 C C . PRO A 1 188 ? 11.614 -4.437 5.299 1.00 94.56 188 PRO A C 1
ATOM 1504 O O . PRO A 1 188 ? 12.265 -3.607 4.661 1.00 94.56 188 PRO A O 1
ATOM 1507 N N . HIS A 1 189 ? 10.326 -4.670 5.041 1.00 89.00 189 HIS A N 1
ATOM 1508 C CA . HIS A 1 189 ? 9.607 -4.016 3.945 1.00 89.00 189 HIS A CA 1
ATOM 1509 C C . HIS A 1 189 ? 9.424 -2.508 4.191 1.00 89.00 189 HIS A C 1
ATOM 1511 O O . HIS A 1 189 ? 9.699 -1.687 3.318 1.00 89.00 189 HIS A O 1
ATOM 1517 N N . TYR A 1 190 ? 9.056 -2.119 5.413 1.00 89.19 190 TYR A N 1
ATOM 1518 C CA . TYR A 1 190 ? 8.846 -0.724 5.822 1.00 89.19 190 TYR A CA 1
ATOM 1519 C C . TYR A 1 190 ? 10.020 -0.190 6.652 1.00 89.19 190 TYR A C 1
ATOM 1521 O O . TYR A 1 190 ? 10.959 -0.930 6.934 1.00 89.19 190 TYR A O 1
ATOM 1529 N N . ALA A 1 191 ? 10.056 1.122 6.907 1.00 82.75 191 ALA A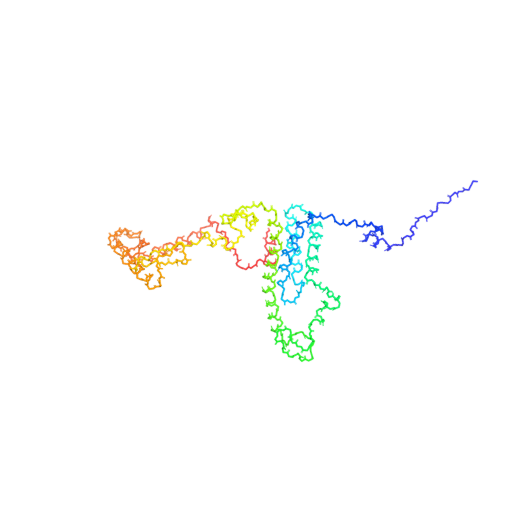 N 1
ATOM 1530 C CA . ALA A 1 191 ? 11.108 1.740 7.725 1.00 82.75 191 ALA A CA 1
ATOM 1531 C C . ALA A 1 191 ? 10.949 1.387 9.212 1.00 82.75 191 ALA A C 1
ATOM 1533 O O . ALA A 1 191 ? 11.939 1.202 9.911 1.00 82.75 191 ALA A O 1
ATOM 1534 N N . SER A 1 192 ? 9.704 1.217 9.672 1.00 84.12 192 SER A N 1
ATOM 1535 C CA . SER A 1 192 ? 9.425 0.570 10.951 1.00 84.12 192 SER A CA 1
ATOM 1536 C C . SER A 1 192 ? 10.019 -0.836 10.925 1.00 84.12 192 SER A C 1
ATOM 1538 O O . SER A 1 192 ? 9.712 -1.601 10.005 1.00 84.12 192 SER A O 1
ATOM 1540 N N . ALA A 1 193 ? 10.858 -1.161 11.909 1.00 79.31 193 ALA A N 1
ATOM 1541 C CA . ALA A 1 193 ? 11.501 -2.462 12.036 1.00 79.31 193 ALA A CA 1
ATOM 1542 C C . ALA A 1 193 ? 10.440 -3.573 12.028 1.00 79.31 193 ALA A C 1
ATOM 1544 O O . ALA A 1 193 ? 9.753 -3.817 13.020 1.00 79.31 193 ALA A O 1
ATOM 1545 N N . GLY A 1 194 ? 10.252 -4.213 10.872 1.00 90.94 194 GLY A N 1
ATOM 1546 C CA . GLY A 1 194 ? 9.416 -5.399 10.780 1.00 90.94 194 GLY A CA 1
ATOM 1547 C C . GLY A 1 194 ? 10.014 -6.465 11.691 1.00 90.94 194 GLY A C 1
ATOM 1548 O O . GLY A 1 194 ? 11.208 -6.725 11.610 1.00 90.94 194 GLY A O 1
ATOM 1549 N N . ARG A 1 195 ? 9.195 -7.057 12.562 1.00 96.00 195 ARG A N 1
ATOM 1550 C CA . ARG A 1 195 ? 9.630 -8.082 13.530 1.00 96.00 195 ARG A CA 1
ATOM 1551 C C . ARG A 1 195 ? 9.758 -9.478 12.907 1.00 96.00 195 ARG A C 1
ATOM 1553 O O . ARG A 1 195 ? 10.418 -10.353 13.458 1.00 96.00 195 ARG A O 1
ATOM 1560 N N . PHE A 1 196 ? 9.131 -9.690 11.746 1.00 96.75 196 PHE A N 1
ATOM 1561 C CA . PHE A 1 196 ? 8.998 -11.003 11.113 1.00 96.75 196 PHE A CA 1
ATOM 1562 C C . PHE A 1 196 ? 9.356 -10.959 9.627 1.00 96.75 196 PHE A C 1
ATOM 1564 O O . PHE A 1 196 ? 9.018 -9.999 8.933 1.00 96.75 196 PHE A O 1
ATOM 1571 N N . CYS A 1 197 ? 10.014 -12.013 9.137 1.00 94.88 197 CYS A N 1
ATOM 1572 C CA . CYS A 1 197 ? 10.485 -12.101 7.752 1.00 94.88 197 CYS A CA 1
ATOM 1573 C C . CYS A 1 197 ? 9.396 -12.477 6.736 1.00 94.88 197 CYS A C 1
ATOM 1575 O O . CYS A 1 197 ? 9.546 -12.183 5.550 1.00 94.88 197 CYS A O 1
ATOM 1577 N N . SER A 1 198 ? 8.306 -13.102 7.187 1.00 94.56 198 SER A N 1
ATOM 1578 C CA . SER A 1 198 ? 7.191 -13.561 6.354 1.00 94.56 198 SER A CA 1
ATOM 1579 C C . SER A 1 198 ? 5.862 -13.505 7.112 1.00 94.56 198 SER A C 1
ATOM 1581 O O . SER A 1 198 ? 5.847 -13.446 8.346 1.00 94.56 198 SER A O 1
ATOM 1583 N N . SER A 1 199 ? 4.744 -13.561 6.379 1.00 94.06 199 SER A N 1
ATOM 1584 C CA . SER A 1 199 ? 3.404 -13.705 6.968 1.00 94.06 199 SER A CA 1
ATOM 1585 C C . SER A 1 199 ? 3.295 -14.975 7.811 1.00 94.06 199 SER A C 1
ATOM 1587 O O . SER A 1 199 ? 2.797 -14.913 8.923 1.00 94.06 199 SER A O 1
ATOM 1589 N N . ALA A 1 200 ? 3.874 -16.091 7.361 1.00 95.50 200 ALA A N 1
ATOM 1590 C CA . ALA A 1 200 ? 3.896 -17.337 8.127 1.00 95.50 200 ALA A CA 1
ATOM 1591 C C . ALA A 1 200 ? 4.607 -17.190 9.488 1.00 95.50 200 ALA A C 1
ATOM 1593 O O . ALA A 1 200 ? 4.112 -17.681 10.498 1.00 95.50 200 ALA A O 1
ATOM 1594 N N . CYS A 1 201 ? 5.742 -16.478 9.543 1.00 96.56 201 CYS A N 1
ATOM 1595 C CA . CYS A 1 201 ? 6.431 -16.178 10.806 1.00 96.56 201 CYS A CA 1
ATOM 1596 C C . CYS A 1 201 ? 5.613 -15.238 11.703 1.00 96.56 201 CYS A C 1
ATOM 1598 O O . CYS A 1 201 ? 5.569 -15.427 12.918 1.00 96.56 201 CYS A O 1
ATOM 1600 N N . TYR A 1 202 ? 4.953 -14.244 11.102 1.00 95.50 202 TYR A N 1
ATOM 1601 C CA . TYR A 1 202 ? 4.029 -13.367 11.816 1.00 95.50 202 TYR A CA 1
ATOM 1602 C C . TYR A 1 202 ? 2.870 -14.166 12.425 1.00 95.50 202 TYR A C 1
ATOM 1604 O O . TYR A 1 202 ? 2.574 -13.987 13.604 1.00 95.50 202 TYR A O 1
ATOM 1612 N N . ASP A 1 203 ? 2.258 -15.072 11.664 1.00 92.12 203 ASP A N 1
ATOM 1613 C CA . ASP A 1 203 ? 1.126 -15.893 12.099 1.00 92.12 203 ASP A CA 1
ATOM 1614 C C . ASP A 1 203 ? 1.538 -16.930 13.152 1.00 92.12 203 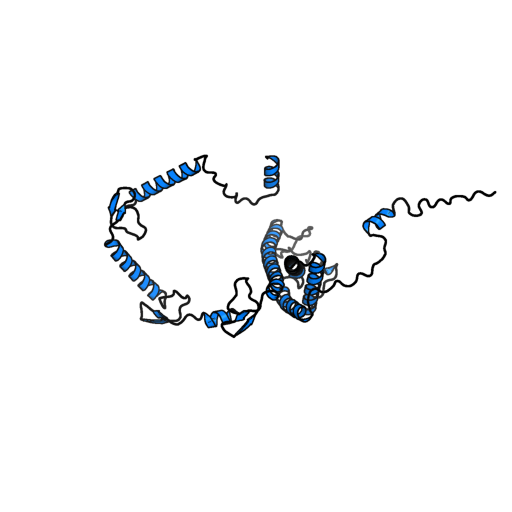ASP A C 1
ATOM 1616 O O . ASP A 1 203 ? 0.790 -17.179 14.100 1.00 92.12 203 ASP A O 1
ATOM 1620 N N . ALA A 1 204 ? 2.747 -17.493 13.046 1.00 93.00 204 ALA A N 1
ATOM 1621 C CA . ALA A 1 204 ? 3.294 -18.417 14.038 1.00 93.00 204 ALA A CA 1
ATOM 1622 C C . ALA A 1 204 ? 3.405 -17.761 15.425 1.00 93.00 204 ALA A C 1
ATOM 1624 O O . ALA A 1 204 ? 2.995 -18.351 16.423 1.00 93.00 204 ALA A O 1
ATOM 1625 N N . VAL A 1 205 ? 3.889 -16.515 15.490 1.00 93.19 205 VAL A N 1
ATOM 1626 C CA . VAL A 1 205 ? 4.039 -15.782 16.760 1.00 93.19 205 VAL A CA 1
ATOM 1627 C C . VAL A 1 205 ? 2.729 -15.145 17.218 1.00 93.19 205 VAL A C 1
ATOM 1629 O O . VAL A 1 205 ? 2.411 -15.171 18.405 1.00 93.19 205 VAL A O 1
ATOM 1632 N N . ASN A 1 206 ? 1.922 -14.625 16.291 1.00 91.25 206 ASN A N 1
ATOM 1633 C CA . ASN A 1 206 ? 0.616 -14.034 16.595 1.00 91.25 206 ASN A CA 1
ATOM 1634 C C . ASN A 1 206 ? -0.518 -15.067 16.606 1.00 91.25 206 ASN A C 1
ATOM 1636 O O . ASN A 1 206 ? -1.690 -14.697 16.492 1.00 91.25 206 ASN A O 1
ATOM 1640 N N . THR A 1 207 ? -0.201 -16.356 16.773 1.00 91.25 207 THR A N 1
ATOM 1641 C CA . THR A 1 207 ? -1.221 -17.390 16.932 1.00 91.25 207 THR A CA 1
ATOM 1642 C C . THR A 1 207 ? -2.059 -17.060 18.162 1.00 91.25 207 THR A C 1
ATOM 1644 O O . THR A 1 207 ? -1.613 -17.144 19.307 1.00 91.25 207 THR A O 1
ATOM 1647 N N . ILE A 1 208 ? -3.303 -16.651 17.907 1.00 91.81 208 ILE A N 1
ATOM 1648 C CA . ILE A 1 208 ? -4.244 -16.272 18.953 1.00 91.81 208 ILE A CA 1
ATOM 1649 C C . ILE A 1 208 ? -4.486 -17.506 19.822 1.00 91.81 208 ILE A C 1
ATOM 1651 O O . ILE A 1 208 ? -4.991 -18.525 19.341 1.00 91.81 208 ILE A O 1
ATOM 1655 N N . LYS A 1 209 ? -4.100 -17.405 21.099 1.00 94.19 209 LYS A N 1
ATOM 1656 C CA . LYS A 1 209 ? -4.287 -18.472 22.084 1.00 94.19 209 LYS A CA 1
ATOM 1657 C C . LYS A 1 209 ? -5.777 -18.833 22.187 1.00 94.19 209 LYS A C 1
ATOM 1659 O O . LYS A 1 209 ? -6.614 -17.923 22.126 1.00 94.19 209 LYS A O 1
ATOM 1664 N N . PRO A 1 210 ? -6.119 -20.124 22.350 1.00 96.69 210 PRO A N 1
ATOM 1665 C CA . PRO A 1 210 ? -7.496 -20.519 22.603 1.00 96.69 210 PRO A CA 1
ATOM 1666 C C . PRO A 1 210 ? -8.019 -19.823 23.865 1.00 96.69 210 PRO A C 1
ATOM 1668 O O . PRO A 1 210 ? -7.279 -19.600 24.825 1.00 96.69 210 PRO A O 1
ATOM 1671 N N . ARG A 1 211 ? -9.295 -19.440 23.839 1.00 97.06 211 ARG A N 1
ATOM 1672 C CA . ARG A 1 211 ? -9.996 -18.771 24.940 1.00 97.06 211 ARG A CA 1
ATOM 1673 C C . ARG A 1 211 ? -11.252 -19.534 25.300 1.00 97.06 211 ARG A C 1
ATOM 1675 O O . ARG A 1 211 ? -11.834 -20.199 24.451 1.00 97.06 211 ARG A O 1
ATOM 1682 N N . THR A 1 212 ? -11.690 -19.393 26.541 1.00 98.38 212 THR A N 1
ATOM 1683 C CA . THR A 1 212 ? -12.981 -19.902 26.995 1.00 98.38 212 THR A CA 1
ATOM 1684 C C . THR A 1 212 ? -14.086 -18.915 26.629 1.00 98.38 212 THR A C 1
ATOM 1686 O O . THR A 1 212 ? -13.936 -17.696 26.759 1.00 98.38 212 THR A O 1
ATOM 1689 N N . CYS A 1 213 ? -15.200 -19.421 26.105 1.00 98.44 213 CYS A N 1
ATOM 1690 C CA . CYS A 1 213 ? -16.351 -18.591 25.780 1.00 98.44 213 CYS A CA 1
ATOM 1691 C C . CYS A 1 213 ? -17.058 -18.129 27.061 1.00 98.44 213 CYS A C 1
ATOM 1693 O O . CYS A 1 213 ? -17.437 -18.946 27.890 1.00 98.44 213 CYS A O 1
ATOM 1695 N N . THR A 1 214 ? -17.340 -16.830 27.194 1.00 98.12 214 THR A N 1
ATOM 1696 C CA . THR A 1 214 ? -18.028 -16.281 28.385 1.00 98.12 214 THR A CA 1
ATOM 1697 C C . THR A 1 214 ? -19.507 -16.664 28.510 1.00 98.12 214 THR A C 1
ATOM 1699 O O . THR A 1 214 ? -20.140 -16.335 29.513 1.00 98.12 214 THR A O 1
ATOM 1702 N N . VAL A 1 215 ? -20.085 -17.310 27.492 1.00 98.06 215 VAL A N 1
ATOM 1703 C CA . VAL A 1 215 ? -21.498 -17.714 27.481 1.00 98.06 215 VAL A CA 1
ATOM 1704 C C . VAL A 1 215 ? -21.658 -19.209 27.717 1.00 98.06 215 VAL A C 1
ATOM 1706 O O . VAL A 1 215 ? -22.398 -19.567 28.627 1.00 98.06 215 VAL A O 1
ATOM 1709 N N . CYS A 1 216 ? -20.991 -20.057 26.927 1.00 97.94 216 CYS A N 1
ATOM 1710 C CA . CYS A 1 216 ? -21.095 -21.515 27.054 1.00 97.94 216 CYS A CA 1
ATOM 1711 C C . CYS A 1 216 ? -19.943 -22.171 27.833 1.00 97.94 216 CYS A C 1
ATOM 1713 O O . CYS A 1 216 ? -20.105 -23.291 28.292 1.00 97.94 216 CYS A O 1
ATOM 1715 N N . GLY A 1 217 ? -18.800 -21.497 28.005 1.00 97.62 217 GLY A N 1
ATOM 1716 C CA . GLY A 1 217 ? -17.614 -22.044 28.678 1.00 97.62 217 GLY A CA 1
ATOM 1717 C C . GLY A 1 217 ? -16.615 -22.758 27.759 1.00 97.62 217 GLY A C 1
ATOM 1718 O O . GLY A 1 217 ? -15.445 -22.865 28.120 1.00 97.62 217 GLY A O 1
ATOM 1719 N N . ASP A 1 218 ? -17.021 -23.162 26.553 1.00 98.19 218 ASP A N 1
ATOM 1720 C CA . ASP A 1 218 ? -16.176 -23.955 25.649 1.00 98.19 218 ASP A CA 1
ATOM 1721 C C . ASP A 1 218 ? -14.894 -23.231 25.212 1.00 98.19 218 ASP A C 1
ATOM 1723 O O . ASP A 1 218 ? -14.889 -22.018 24.959 1.00 98.19 218 ASP A O 1
ATOM 1727 N N . SER A 1 219 ? -13.805 -23.991 25.059 1.00 97.94 219 SER A N 1
ATOM 1728 C CA . SER A 1 219 ? -12.554 -23.494 24.485 1.00 97.94 219 SER A CA 1
ATOM 1729 C C . SER A 1 219 ? -12.676 -23.322 22.970 1.00 97.94 219 SER A C 1
ATOM 1731 O O . SER A 1 219 ? -13.003 -24.270 22.260 1.00 97.94 219 SER A O 1
ATOM 1733 N N . PHE A 1 220 ? -12.355 -22.139 22.449 1.00 97.81 220 PHE A N 1
ATOM 1734 C CA . PHE A 1 220 ? -12.371 -21.850 21.014 1.00 97.81 220 PHE A CA 1
ATOM 1735 C C . PHE A 1 220 ? -11.160 -21.008 20.591 1.00 97.81 220 PHE A C 1
ATOM 1737 O O . PHE A 1 220 ? -10.563 -20.301 21.405 1.00 97.81 220 PHE A O 1
ATOM 1744 N N . LYS A 1 221 ? -10.799 -21.052 19.300 1.00 96.62 221 LYS A N 1
ATOM 1745 C CA . LYS A 1 221 ? -9.746 -20.206 18.712 1.00 96.62 221 LYS A CA 1
ATOM 1746 C C . LYS A 1 221 ? -10.375 -18.938 18.111 1.00 96.62 221 LYS A C 1
ATOM 1748 O O . LYS A 1 221 ? -11.080 -19.042 17.106 1.00 96.62 221 LYS A O 1
ATOM 1753 N N . PRO A 1 222 ? -10.168 -17.742 18.693 1.00 96.19 222 PRO A N 1
ATOM 1754 C CA . PRO A 1 222 ? -10.759 -16.516 18.166 1.00 96.19 222 PRO A CA 1
ATOM 1755 C C . PRO A 1 222 ? -10.155 -16.127 16.811 1.00 96.19 222 PRO A C 1
ATOM 1757 O O . PRO A 1 222 ? -8.964 -16.317 16.585 1.00 96.19 222 PRO A O 1
ATOM 1760 N N . LYS A 1 223 ? -10.950 -15.475 15.950 1.00 93.19 223 LYS A N 1
ATOM 1761 C CA . LYS A 1 223 ? -10.441 -14.828 14.723 1.00 93.19 223 LYS A CA 1
ATOM 1762 C C . LYS A 1 223 ? -9.628 -13.557 15.017 1.00 93.19 223 LYS A C 1
ATOM 1764 O O . LYS A 1 223 ? -8.746 -13.202 14.246 1.00 93.19 223 LYS A O 1
ATOM 1769 N N . TYR A 1 224 ? -9.933 -12.876 16.123 1.00 94.69 224 TYR A N 1
ATOM 1770 C CA . TYR A 1 224 ? -9.301 -11.621 16.543 1.00 94.69 224 TYR A CA 1
ATOM 1771 C C . TYR A 1 224 ? -8.942 -11.673 18.030 1.00 94.69 224 TYR A C 1
ATOM 1773 O O . TYR A 1 224 ? -9.630 -12.330 18.814 1.00 94.69 224 TYR A O 1
ATOM 1781 N N . SER A 1 225 ? -7.904 -10.943 18.445 1.00 93.88 225 SER A N 1
ATOM 1782 C CA . SER A 1 225 ? -7.404 -10.927 19.832 1.00 93.88 225 SER A CA 1
ATOM 1783 C C . SER A 1 225 ? -8.418 -10.424 20.869 1.00 93.88 225 SER A C 1
ATOM 1785 O O . SER A 1 225 ? -8.226 -10.628 22.064 1.00 93.88 225 SER A O 1
ATOM 1787 N N . ASN A 1 226 ? -9.513 -9.792 20.448 1.00 95.44 226 ASN A N 1
ATOM 1788 C CA . ASN A 1 226 ? -10.613 -9.328 21.295 1.00 95.44 226 ASN A CA 1
ATOM 1789 C C . ASN A 1 226 ? -11.870 -10.217 21.210 1.00 95.44 226 ASN A C 1
ATOM 1791 O O . ASN A 1 226 ? -12.901 -9.859 21.771 1.00 95.44 226 ASN A O 1
ATOM 1795 N N . GLY A 1 227 ? -11.816 -11.367 20.529 1.00 96.50 227 GLY A N 1
ATOM 1796 C CA . GLY A 1 227 ? -12.939 -12.303 20.475 1.00 96.50 227 GLY A CA 1
ATOM 1797 C C . GLY A 1 227 ? -13.227 -12.927 21.845 1.00 96.50 227 GLY A C 1
ATOM 1798 O O . GLY A 1 227 ? -12.319 -13.457 22.490 1.00 96.50 227 GLY A O 1
ATOM 1799 N N . VAL A 1 228 ? -14.492 -12.852 22.277 1.00 97.81 228 VAL A N 1
ATOM 1800 C CA . VAL A 1 228 ? -14.969 -13.311 23.602 1.00 97.81 228 VAL A CA 1
ATOM 1801 C C . VAL A 1 228 ? -15.921 -14.516 23.499 1.00 97.81 228 VAL A C 1
ATOM 1803 O O . VAL A 1 228 ? -16.133 -15.247 24.464 1.00 97.81 228 VAL A O 1
ATOM 1806 N N . CYS A 1 229 ? -16.513 -14.746 22.326 1.00 98.25 229 CYS A N 1
ATOM 1807 C CA . CYS A 1 229 ? -17.527 -15.779 22.114 1.00 98.25 229 CYS A CA 1
ATOM 1808 C C . CYS A 1 229 ? -17.151 -16.716 20.963 1.00 98.25 229 CYS A C 1
ATOM 1810 O O . CYS A 1 229 ? -16.615 -16.258 19.954 1.00 98.25 229 CYS A O 1
ATOM 1812 N N . CYS A 1 230 ? -17.482 -18.003 21.106 1.00 97.94 230 CYS A N 1
ATOM 1813 C CA . CYS A 1 230 ? -17.170 -19.045 20.123 1.00 97.94 230 CYS A CA 1
ATOM 1814 C C . CYS A 1 230 ? -18.034 -18.970 18.853 1.00 97.94 230 CYS A C 1
ATOM 1816 O O . CYS A 1 230 ? -17.576 -19.323 17.770 1.00 97.94 230 CYS A O 1
ATOM 1818 N N . SER A 1 231 ? -19.274 -18.485 18.967 1.00 97.88 231 SER A N 1
ATOM 1819 C CA . SER A 1 231 ? -20.261 -18.476 17.885 1.00 97.88 231 SER A CA 1
ATOM 1820 C C . SER A 1 231 ? -21.064 -17.174 17.838 1.00 97.88 231 SER A C 1
ATOM 1822 O O . SER A 1 231 ? -21.113 -16.411 18.808 1.00 97.88 231 SER A O 1
ATOM 1824 N N . ARG A 1 232 ? -21.748 -16.931 16.708 1.00 97.88 232 ARG A N 1
ATOM 1825 C CA . ARG A 1 232 ? -22.670 -15.788 16.552 1.00 97.88 232 ARG A CA 1
ATOM 1826 C C . ARG A 1 232 ? -23.818 -15.825 17.566 1.00 97.88 232 ARG A C 1
ATOM 1828 O O . ARG A 1 232 ? -24.231 -14.773 18.041 1.00 97.88 232 ARG A O 1
ATOM 1835 N N . VAL A 1 233 ? -24.286 -17.020 17.932 1.00 98.25 233 VAL A N 1
ATOM 1836 C CA . VAL A 1 233 ? -25.350 -17.212 18.930 1.00 98.25 233 VAL A CA 1
ATOM 1837 C C . VAL A 1 233 ? -24.868 -16.779 20.314 1.00 98.25 233 VAL A C 1
ATOM 1839 O O . VAL A 1 233 ? -25.499 -15.934 20.946 1.00 98.25 233 VAL A O 1
ATOM 1842 N N . CYS A 1 234 ? -23.702 -17.265 20.753 1.00 98.44 234 CYS A N 1
ATOM 1843 C CA . CYS A 1 234 ? -23.105 -16.832 22.019 1.00 98.44 234 CYS A CA 1
ATOM 1844 C C . CYS A 1 234 ? -22.819 -15.323 22.024 1.00 98.44 234 CYS A C 1
ATOM 1846 O O . CYS A 1 234 ? -23.100 -14.648 23.010 1.00 98.44 234 CYS A O 1
ATOM 1848 N N . ALA A 1 235 ? -22.341 -14.764 20.908 1.00 98.00 235 ALA A N 1
ATOM 1849 C CA . ALA A 1 235 ? -22.129 -13.323 20.788 1.00 98.00 235 ALA A CA 1
ATOM 1850 C C . ALA A 1 235 ? -23.434 -12.519 20.955 1.00 98.00 235 ALA A C 1
ATOM 1852 O O . ALA A 1 235 ? -23.431 -11.488 21.628 1.00 98.00 235 ALA A O 1
ATOM 1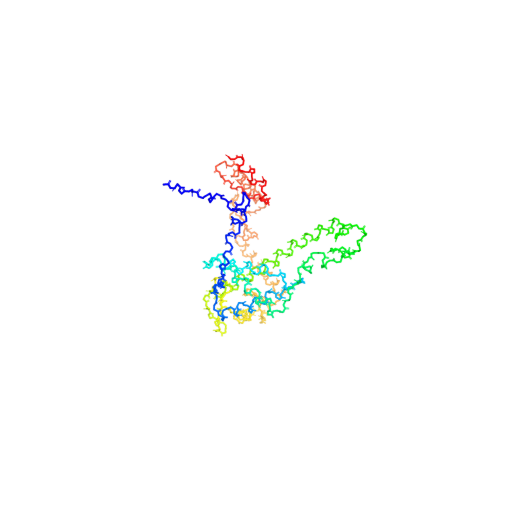853 N N . ALA A 1 236 ? -24.555 -12.996 20.403 1.00 97.81 236 ALA A N 1
ATOM 1854 C CA . ALA A 1 236 ? -25.862 -12.362 20.577 1.00 97.81 236 ALA A CA 1
ATOM 1855 C C . ALA A 1 236 ? -26.333 -12.402 22.042 1.00 97.81 236 ALA A C 1
ATOM 1857 O O . ALA A 1 236 ? -26.775 -11.379 22.567 1.00 97.81 236 ALA A O 1
ATOM 1858 N N . VAL A 1 237 ? -26.169 -13.539 22.728 1.00 98.19 237 VAL A N 1
ATOM 1859 C CA . VAL A 1 237 ? -26.503 -13.682 24.158 1.00 98.19 237 VAL A CA 1
ATOM 1860 C C . VAL A 1 237 ? -25.630 -12.771 25.025 1.00 98.19 237 VAL A C 1
ATOM 1862 O O . VAL A 1 237 ? -26.146 -12.051 25.882 1.00 98.19 237 VAL A O 1
ATOM 1865 N N . ALA A 1 238 ? -24.316 -12.738 24.784 1.00 97.81 238 ALA A N 1
ATOM 1866 C CA . ALA A 1 238 ? -23.403 -11.834 25.481 1.00 97.81 238 ALA A CA 1
ATOM 1867 C C . ALA A 1 238 ? -23.788 -10.361 25.260 1.00 97.81 238 ALA A C 1
ATOM 1869 O O . ALA A 1 238 ? -23.824 -9.581 26.212 1.00 97.81 238 ALA A O 1
ATOM 1870 N N . ALA A 1 239 ? -24.148 -9.984 24.027 1.00 97.44 239 ALA A N 1
ATOM 1871 C CA . ALA A 1 239 ? -24.608 -8.636 23.707 1.00 97.44 239 ALA A CA 1
ATOM 1872 C C . ALA A 1 239 ? -25.925 -8.280 24.419 1.00 97.44 239 ALA A C 1
ATOM 1874 O O . ALA A 1 239 ? -26.068 -7.158 24.905 1.00 97.44 239 ALA A O 1
ATOM 1875 N N . GLN A 1 240 ? -26.874 -9.215 24.528 1.00 97.62 240 GLN A N 1
ATOM 1876 C CA . GLN A 1 240 ? -28.108 -9.015 25.294 1.00 97.62 240 GLN A CA 1
ATOM 1877 C C . GLN A 1 240 ? -27.824 -8.819 26.789 1.00 97.62 240 GLN A C 1
ATOM 1879 O O . GLN A 1 240 ? -28.326 -7.857 27.374 1.00 97.62 240 GLN A O 1
ATOM 1884 N N . ARG A 1 241 ? -26.969 -9.660 27.393 1.00 97.69 241 ARG A N 1
ATOM 1885 C CA . ARG A 1 241 ? -26.539 -9.516 28.798 1.00 97.69 241 ARG A CA 1
ATOM 1886 C C . ARG A 1 241 ? -25.867 -8.162 29.043 1.00 97.69 241 ARG A C 1
ATOM 1888 O O . ARG A 1 241 ? -26.233 -7.463 29.982 1.00 97.69 241 ARG A O 1
ATOM 1895 N N . ALA A 1 242 ? -24.959 -7.745 28.158 1.00 96.25 242 ALA A N 1
ATOM 1896 C CA . ALA A 1 242 ? -24.288 -6.448 28.250 1.00 96.25 242 ALA A CA 1
ATOM 1897 C C . ALA A 1 242 ? -25.261 -5.264 28.109 1.00 96.25 242 ALA A C 1
ATOM 1899 O O . ALA A 1 242 ? -25.151 -4.283 28.844 1.00 96.25 242 ALA A O 1
ATOM 1900 N N . ARG A 1 243 ? -26.245 -5.346 27.199 1.00 96.31 243 ARG A N 1
ATOM 1901 C CA . ARG A 1 243 ? -27.299 -4.324 27.057 1.00 96.31 243 ARG A CA 1
ATOM 1902 C C . ARG A 1 243 ? -28.167 -4.228 28.310 1.00 96.31 243 ARG A C 1
ATOM 1904 O O . ARG A 1 243 ? -28.451 -3.114 28.742 1.00 96.31 243 ARG A O 1
ATOM 1911 N N . LYS A 1 244 ? -28.553 -5.366 28.897 1.00 97.12 244 LYS A N 1
ATOM 1912 C CA . LYS A 1 244 ? -29.329 -5.416 30.144 1.00 97.12 244 LYS A CA 1
ATOM 1913 C C . LYS A 1 244 ? -28.552 -4.788 31.305 1.00 97.12 244 LYS A C 1
ATOM 1915 O O . LYS A 1 244 ? -29.044 -3.832 31.890 1.00 97.12 244 LYS A O 1
ATOM 1920 N N . ALA A 1 245 ? -27.310 -5.219 31.536 1.00 96.31 245 ALA A N 1
ATOM 1921 C CA . ALA A 1 245 ? -26.452 -4.667 32.588 1.00 96.31 245 ALA A CA 1
ATOM 1922 C C . ALA A 1 245 ? -26.190 -3.160 32.406 1.00 96.31 245 ALA A C 1
ATOM 1924 O O . ALA A 1 245 ? -26.213 -2.389 33.363 1.00 96.31 245 ALA A O 1
ATOM 1925 N N . ARG A 1 246 ? -25.992 -2.701 31.160 1.00 96.62 246 ARG A N 1
ATOM 1926 C CA . ARG A 1 246 ? -25.867 -1.268 30.856 1.00 96.62 246 ARG A CA 1
ATOM 1927 C C . ARG A 1 246 ? -27.147 -0.504 31.196 1.00 96.62 246 ARG A C 1
ATOM 1929 O O . ARG A 1 246 ? -27.052 0.583 31.752 1.00 96.62 246 ARG A O 1
ATOM 1936 N N . LYS A 1 247 ? -28.320 -1.048 30.856 1.00 96.25 247 LYS A N 1
ATOM 1937 C CA . LYS A 1 247 ? -29.618 -0.435 31.167 1.00 96.25 247 LYS A CA 1
ATOM 1938 C C . LYS A 1 247 ? -29.839 -0.341 32.677 1.00 96.25 247 LYS A C 1
ATOM 1940 O O . LYS A 1 247 ? -30.261 0.705 33.144 1.00 96.25 247 LYS A O 1
ATOM 1945 N N . GLU A 1 248 ? -29.509 -1.392 33.423 1.00 96.94 248 GLU A N 1
ATOM 1946 C CA . GLU A 1 248 ? -29.593 -1.411 34.890 1.00 96.94 248 GLU A CA 1
ATOM 1947 C C . GLU A 1 248 ? -28.665 -0.367 35.520 1.00 96.94 248 GLU A C 1
ATOM 1949 O O . GLU A 1 248 ? -29.107 0.414 36.356 1.00 96.94 248 GLU A O 1
ATOM 1954 N N . ARG A 1 249 ? -27.411 -0.264 35.056 1.00 96.75 249 ARG A N 1
ATOM 1955 C CA . ARG A 1 249 ? -26.479 0.774 35.523 1.00 96.75 249 ARG A CA 1
ATOM 1956 C C . ARG A 1 249 ? -26.997 2.187 35.247 1.00 96.75 249 ARG A C 1
ATOM 1958 O O . ARG A 1 249 ? -26.918 3.045 36.117 1.00 96.75 249 ARG A O 1
ATOM 1965 N N . LEU A 1 250 ? -27.514 2.425 34.043 1.00 95.75 250 LEU A N 1
ATOM 1966 C CA . LEU A 1 250 ? -28.052 3.729 33.654 1.00 95.75 250 LEU A CA 1
ATOM 1967 C C . LEU A 1 250 ? -29.346 4.082 34.395 1.00 95.75 250 LEU A C 1
ATOM 1969 O O . LEU A 1 250 ? -29.615 5.260 34.585 1.00 95.75 250 LEU A O 1
ATOM 1973 N N . ALA A 1 251 ? -30.126 3.090 34.831 1.00 95.38 251 ALA A N 1
ATOM 1974 C CA . ALA A 1 251 ? -31.352 3.319 35.592 1.00 95.38 251 ALA A CA 1
ATOM 1975 C C . ALA A 1 251 ? -31.091 3.898 36.995 1.00 95.38 251 ALA A C 1
ATOM 1977 O O . ALA A 1 251 ? -31.965 4.562 37.541 1.00 95.38 251 ALA A O 1
ATOM 1978 N N . VAL A 1 252 ? -29.903 3.658 37.563 1.00 95.94 252 VAL A N 1
ATOM 1979 C CA . VAL A 1 252 ? -29.490 4.184 38.878 1.00 95.94 252 VAL A CA 1
ATOM 1980 C C . VAL A 1 252 ? -28.809 5.553 38.756 1.00 95.94 252 VAL A C 1
ATOM 1982 O O . VAL A 1 252 ? -28.797 6.329 39.705 1.00 95.94 252 VAL A O 1
ATOM 1985 N N . GLU A 1 253 ? -28.234 5.866 37.595 1.00 96.44 253 GLU A N 1
ATOM 1986 C CA . GLU A 1 253 ? -27.521 7.123 37.369 1.00 96.44 253 GLU A CA 1
ATOM 1987 C C . GLU A 1 253 ? -28.517 8.277 37.170 1.00 96.44 253 GLU A C 1
ATOM 1989 O O . GLU A 1 253 ? -29.362 8.233 36.279 1.00 96.44 253 GLU A O 1
ATOM 1994 N N . THR A 1 254 ? -28.409 9.333 37.971 1.00 97.62 254 THR A N 1
ATOM 1995 C CA . THR A 1 254 ? -29.099 10.607 37.732 1.00 97.62 254 THR A CA 1
ATOM 1996 C C . THR A 1 254 ? -28.116 11.618 37.149 1.00 97.62 254 THR A C 1
ATOM 1998 O O . THR A 1 254 ? -26.950 11.677 37.541 1.00 97.62 254 THR A O 1
ATOM 2001 N N . ARG A 1 255 ? -28.563 12.395 36.158 1.00 97.94 255 ARG A N 1
A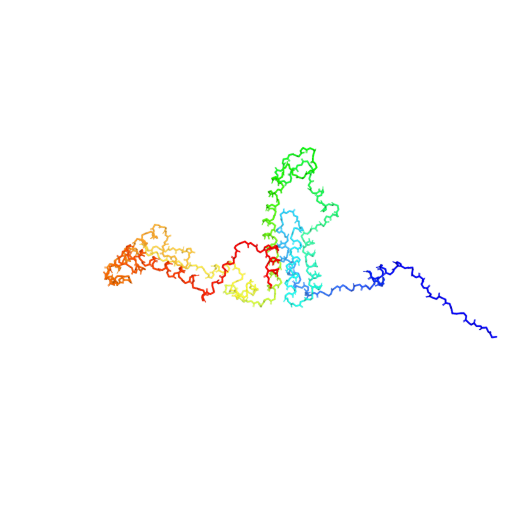TOM 2002 C CA . ARG A 1 255 ? -27.774 13.461 35.525 1.00 97.94 255 ARG A CA 1
ATOM 2003 C C . ARG A 1 255 ? -28.580 14.740 35.432 1.00 97.94 255 ARG A C 1
ATOM 2005 O O . ARG A 1 255 ? -29.779 14.687 35.192 1.00 97.94 255 ARG A O 1
ATOM 2012 N N . VAL A 1 256 ? -27.893 15.870 35.505 1.00 98.44 256 VAL A N 1
ATOM 2013 C CA . VAL A 1 256 ? -28.475 17.187 35.243 1.00 98.44 256 VAL A CA 1
ATOM 2014 C C . VAL A 1 256 ? -28.522 17.419 33.730 1.00 98.44 256 VAL A C 1
ATOM 2016 O O . VAL A 1 256 ? -27.548 17.163 33.022 1.00 98.44 256 VAL A O 1
ATOM 2019 N N . CYS A 1 257 ? -29.654 17.884 33.204 1.00 98.38 257 CYS A N 1
ATOM 2020 C CA . CYS A 1 257 ? -29.786 18.245 31.793 1.00 98.38 257 CYS A CA 1
ATOM 2021 C C . CYS A 1 257 ? -29.011 19.531 31.467 1.00 98.38 257 CYS A C 1
ATOM 2023 O O . CYS A 1 257 ? -29.331 20.588 32.007 1.00 98.38 257 CYS A O 1
ATOM 2025 N N . ASP A 1 258 ? -28.098 19.478 30.491 1.00 98.06 258 ASP A N 1
ATOM 2026 C CA . ASP A 1 258 ? -27.274 20.628 30.073 1.00 98.06 258 ASP A CA 1
ATOM 2027 C C . ASP A 1 258 ? -28.086 21.830 29.534 1.00 98.06 258 ASP A C 1
ATOM 2029 O O . ASP A 1 258 ? -27.562 22.936 29.424 1.00 98.06 258 ASP A O 1
ATOM 2033 N N . GLU A 1 259 ? -29.354 21.632 29.148 1.00 97.81 259 GLU A N 1
ATOM 2034 C CA . GLU A 1 259 ? -30.196 22.689 28.560 1.00 97.81 259 GLU A CA 1
ATOM 2035 C C . GLU A 1 259 ? -31.203 23.306 29.531 1.00 97.81 259 GLU A C 1
ATOM 2037 O O . GLU A 1 259 ? -31.465 24.503 29.439 1.00 97.81 259 GLU A O 1
ATOM 2042 N N . CYS A 1 260 ? -31.805 22.509 30.418 1.00 97.81 260 CYS A N 1
ATOM 2043 C CA . CYS A 1 260 ? -32.863 22.972 31.324 1.00 97.81 260 CYS A CA 1
ATOM 2044 C C . CYS A 1 260 ? -32.528 22.813 32.812 1.00 97.81 260 CYS A C 1
ATOM 2046 O O . CYS A 1 260 ? -33.317 23.242 33.645 1.00 97.81 260 CYS A O 1
ATOM 2048 N N . GLY A 1 261 ? -31.392 22.197 33.155 1.00 97.50 261 GLY A N 1
ATOM 2049 C CA . GLY A 1 261 ? -30.943 22.022 34.538 1.00 97.50 261 GLY A CA 1
ATOM 2050 C C . GLY A 1 261 ? -31.724 20.986 35.351 1.00 97.50 261 GLY A C 1
ATOM 2051 O O . GLY A 1 261 ? -31.479 20.847 36.540 1.00 97.50 261 GLY A O 1
ATOM 2052 N N . THR A 1 262 ? -32.669 20.264 34.747 1.00 98.25 262 THR A N 1
ATOM 2053 C CA . THR A 1 262 ? -33.485 19.266 35.455 1.00 98.25 262 THR A CA 1
ATOM 2054 C C . THR A 1 262 ? -32.757 17.930 35.550 1.00 98.25 262 THR A C 1
ATOM 2056 O O . THR A 1 262 ? -32.165 17.488 34.560 1.00 98.25 262 THR A O 1
ATOM 2059 N N . ASP A 1 263 ? -32.852 17.274 36.704 1.00 98.19 263 ASP A N 1
ATOM 2060 C CA . ASP A 1 263 ? -32.352 15.913 36.889 1.00 98.19 263 ASP A CA 1
ATOM 2061 C C . ASP A 1 263 ? -33.168 14.909 36.069 1.00 98.19 263 ASP A C 1
ATOM 2063 O O . ASP A 1 263 ? -34.396 14.986 35.988 1.00 98.19 263 ASP A O 1
ATOM 2067 N N . PHE A 1 264 ? -32.487 13.956 35.437 1.00 98.19 264 PHE A N 1
ATOM 2068 C CA . PHE A 1 264 ? -33.111 12.905 34.642 1.00 98.19 264 PHE A CA 1
ATOM 2069 C C . PHE A 1 264 ? -32.303 11.605 34.674 1.00 98.19 264 PHE A C 1
ATOM 2071 O O . PHE A 1 264 ? -31.096 11.600 34.925 1.00 98.19 264 PHE A O 1
ATOM 2078 N N . THR A 1 265 ? -32.972 10.495 34.356 1.00 97.88 265 THR A N 1
ATOM 2079 C CA . THR A 1 265 ? -32.342 9.178 34.191 1.00 97.88 265 THR A CA 1
ATOM 2080 C C . THR A 1 265 ? -31.933 8.978 32.724 1.00 97.88 265 THR A C 1
ATOM 2082 O O . THR A 1 265 ? -32.797 8.965 31.839 1.00 97.88 265 THR A O 1
ATOM 2085 N N . PRO A 1 266 ? -30.634 8.838 32.405 1.00 97.44 266 PRO A N 1
ATOM 2086 C CA . PRO A 1 266 ? -30.162 8.776 31.030 1.00 97.44 266 PRO A CA 1
ATOM 2087 C C . PRO A 1 266 ? -30.508 7.439 30.359 1.00 97.44 266 PRO A C 1
ATOM 2089 O O . PRO A 1 266 ? -30.215 6.367 30.872 1.00 97.44 266 PRO A O 1
ATOM 2092 N N . GLN A 1 267 ? -31.054 7.479 29.138 1.00 95.12 267 GLN A N 1
ATOM 2093 C CA . GLN A 1 267 ? -31.300 6.259 28.346 1.00 95.12 267 GLN A CA 1
ATOM 2094 C C . GLN A 1 267 ? -30.027 5.674 27.710 1.00 95.12 267 GLN A C 1
ATOM 2096 O O . GLN A 1 267 ? -29.990 4.507 27.316 1.00 95.12 267 GLN A O 1
ATOM 2101 N N . SER A 1 268 ? -28.968 6.476 27.586 1.00 96.25 268 SER A N 1
ATOM 2102 C CA . SER A 1 268 ? -27.676 6.058 27.050 1.00 96.25 268 SER A CA 1
ATOM 2103 C C . SER A 1 268 ? -26.536 6.706 27.830 1.00 96.25 268 SER A C 1
ATOM 2105 O O . SER A 1 268 ? -26.685 7.791 28.382 1.00 96.25 268 SER A O 1
ATOM 2107 N N . GLN A 1 269 ? -25.352 6.089 27.809 1.00 96.06 269 GLN A N 1
ATOM 2108 C CA . GLN A 1 269 ? -24.171 6.628 28.502 1.00 96.06 269 GLN A CA 1
ATOM 2109 C C . GLN A 1 269 ? -23.755 8.021 28.002 1.00 96.06 269 GLN A C 1
ATOM 2111 O O . GLN A 1 269 ? -23.122 8.766 28.744 1.00 96.06 269 GLN A O 1
ATOM 2116 N N . ASN A 1 270 ? -24.150 8.388 26.780 1.00 96.44 270 ASN A N 1
ATOM 2117 C CA . ASN A 1 270 ? -23.840 9.678 26.163 1.00 96.44 270 ASN A CA 1
ATOM 2118 C C . ASN A 1 270 ? -25.046 10.637 26.168 1.00 96.44 270 ASN A C 1
ATOM 2120 O O . ASN A 1 270 ? -24.993 11.684 25.527 1.00 96.44 270 ASN A O 1
ATOM 2124 N N . SER A 1 271 ? -26.144 10.295 26.851 1.00 96.44 271 SER A N 1
ATOM 2125 C CA . SER A 1 271 ? -27.300 11.186 26.972 1.00 96.44 271 SER A CA 1
ATOM 2126 C C . SER A 1 271 ? -26.936 12.379 27.859 1.00 96.44 271 SER A C 1
ATOM 2128 O O . SER A 1 271 ? -26.568 12.202 29.020 1.00 96.44 271 SER A O 1
ATOM 2130 N N . ARG A 1 272 ? -27.032 13.585 27.285 1.00 98.00 272 ARG A N 1
ATOM 2131 C CA . ARG A 1 272 ? -26.766 14.881 27.945 1.00 98.00 272 ARG A CA 1
ATOM 2132 C C . ARG A 1 272 ? -28.036 15.685 28.248 1.00 98.00 272 ARG A C 1
ATOM 2134 O O . ARG A 1 272 ? -27.981 16.707 28.919 1.00 98.00 272 ARG A O 1
ATOM 2141 N N . TYR A 1 273 ? -29.173 15.237 27.721 1.00 98.31 273 TYR A N 1
ATOM 2142 C CA . TYR A 1 273 ? -30.437 15.965 27.761 1.00 98.31 273 TYR A CA 1
ATOM 2143 C C . TYR A 1 273 ? -31.553 15.062 28.278 1.00 98.31 273 TYR A C 1
ATOM 2145 O O . TYR A 1 273 ? -31.579 13.877 27.942 1.00 98.31 273 TYR A O 1
ATOM 2153 N N . CYS A 1 274 ? -32.493 15.641 29.030 1.00 97.62 274 CYS A N 1
ATOM 2154 C CA . CYS A 1 274 ? -33.618 14.920 29.632 1.00 97.62 274 CYS A CA 1
ATOM 2155 C C . CYS A 1 274 ? -34.644 14.378 28.623 1.00 97.62 274 CYS A C 1
ATOM 2157 O O . CYS A 1 274 ? -35.400 13.471 28.955 1.00 97.62 274 CYS A O 1
ATOM 2159 N N . GLY A 1 275 ? -34.657 14.886 27.387 1.00 96.94 275 GLY A N 1
ATOM 2160 C CA . GLY A 1 275 ? -35.552 14.419 26.330 1.00 96.94 275 GLY A CA 1
ATOM 2161 C C . GLY A 1 275 ? -35.288 15.077 24.976 1.00 96.94 275 GLY A C 1
ATOM 2162 O O . GLY A 1 275 ? -34.391 15.918 24.829 1.00 96.94 275 GLY A O 1
ATOM 2163 N N . ASP A 1 276 ? -36.101 14.710 23.984 1.00 97.44 276 ASP A N 1
ATOM 2164 C CA . ASP A 1 276 ? -35.924 15.131 22.588 1.00 97.44 276 ASP A CA 1
ATOM 2165 C C . ASP A 1 276 ? -36.048 16.645 22.398 1.00 97.44 276 ASP A C 1
ATOM 2167 O O . ASP A 1 276 ? -35.310 17.228 21.604 1.00 97.44 276 ASP A O 1
ATOM 2171 N N . GLN A 1 277 ? -36.909 17.313 23.172 1.00 98.06 277 GLN A N 1
ATOM 2172 C CA . GLN A 1 277 ? -37.069 18.769 23.104 1.00 98.06 277 GLN A CA 1
ATOM 2173 C C . GLN A 1 277 ? -35.781 19.508 23.493 1.00 98.06 277 GLN A C 1
ATOM 2175 O O . GLN A 1 277 ? -35.327 20.392 22.765 1.00 98.06 277 GLN A O 1
ATOM 2180 N N . CYS A 1 278 ? -35.158 19.125 24.611 1.00 98.31 278 CYS A N 1
ATOM 2181 C CA . CYS A 1 278 ? -33.890 19.700 25.059 1.00 98.31 278 CYS A CA 1
ATOM 2182 C C . CYS A 1 278 ? -32.760 19.373 24.073 1.00 98.31 278 CYS A C 1
ATOM 2184 O O . CYS A 1 278 ? -32.001 20.264 23.699 1.00 98.31 278 CYS A O 1
ATOM 2186 N N . SER A 1 279 ? -32.707 18.144 23.545 1.00 97.94 279 SER A N 1
ATOM 2187 C CA . SER A 1 279 ? -31.738 17.789 22.498 1.00 97.94 279 SER A CA 1
ATOM 2188 C C . SER A 1 279 ? -31.911 18.626 21.223 1.00 97.94 279 SER A C 1
ATOM 2190 O O . SER A 1 279 ? -30.924 19.102 20.656 1.00 97.94 279 SER A O 1
ATOM 2192 N N . ALA A 1 280 ? -33.149 18.857 20.777 1.00 97.44 280 ALA A N 1
ATOM 2193 C CA . ALA A 1 280 ? -33.444 19.680 19.608 1.00 97.44 280 ALA A CA 1
ATOM 2194 C C . ALA A 1 280 ? -33.060 21.151 19.837 1.00 97.44 280 ALA A C 1
ATOM 2196 O O . ALA A 1 280 ? -32.468 21.777 18.951 1.00 97.44 280 ALA A O 1
ATOM 2197 N N . ARG A 1 281 ? -33.320 21.696 21.035 1.00 98.00 281 ARG A N 1
ATOM 2198 C CA . ARG A 1 281 ? -32.898 23.053 21.428 1.00 98.00 281 ARG A CA 1
ATOM 2199 C C . ARG A 1 281 ? -31.378 23.193 21.431 1.00 98.00 281 ARG A C 1
ATOM 2201 O O . ARG A 1 281 ? -30.868 24.106 20.778 1.00 98.00 281 ARG A O 1
ATOM 2208 N N . ALA A 1 282 ? -30.660 22.254 22.048 1.00 97.44 282 ALA A N 1
ATOM 2209 C CA . ALA A 1 282 ? -29.198 22.223 22.035 1.00 97.44 282 ALA A CA 1
ATOM 2210 C C . ALA A 1 282 ? -28.635 22.158 20.614 1.00 97.44 282 ALA A C 1
ATOM 2212 O O . ALA A 1 282 ? -27.746 22.927 20.251 1.00 97.44 282 ALA A O 1
ATOM 2213 N N . ARG A 1 283 ? -29.193 21.280 19.771 1.00 97.44 283 ARG A N 1
ATOM 2214 C CA . ARG A 1 283 ? -28.791 21.137 18.365 1.00 97.44 283 ARG A CA 1
ATOM 2215 C C . ARG A 1 283 ? -29.023 22.428 17.581 1.00 97.44 283 ARG A C 1
ATOM 2217 O O . ARG A 1 283 ? -28.150 22.850 16.828 1.00 97.44 283 ARG A O 1
ATOM 2224 N N . SER A 1 284 ? -30.158 23.088 17.805 1.00 97.31 284 SER A N 1
ATOM 2225 C CA . SER A 1 284 ? -30.500 24.374 17.182 1.00 97.31 284 SER A CA 1
ATOM 2226 C C . SER A 1 284 ? -29.572 25.498 17.651 1.00 97.31 284 SER A C 1
ATOM 2228 O O . SER A 1 284 ? -29.176 26.357 16.863 1.00 97.31 284 SER A O 1
ATOM 2230 N N . ARG A 1 285 ? -29.177 25.494 18.929 1.00 96.69 285 ARG A N 1
ATOM 2231 C CA . ARG A 1 285 ? -28.184 26.413 19.502 1.00 96.69 285 ARG A CA 1
ATOM 2232 C C . ARG A 1 285 ? -26.799 26.184 18.892 1.00 96.69 285 ARG A C 1
ATOM 2234 O O . ARG A 1 285 ? -26.207 27.130 18.385 1.00 96.69 285 ARG A O 1
ATOM 2241 N N . ALA A 1 286 ? -26.324 24.940 18.854 1.00 94.94 286 ALA A N 1
ATOM 2242 C CA . ALA A 1 286 ? -25.042 24.576 18.250 1.00 94.94 286 ALA A CA 1
ATOM 2243 C C . ALA A 1 286 ? -24.988 24.923 16.753 1.00 94.94 286 ALA A C 1
ATOM 2245 O O . ALA A 1 286 ? -23.991 25.467 16.285 1.00 94.94 286 ALA A O 1
ATOM 2246 N N . TYR A 1 287 ? -26.074 24.679 16.012 1.00 95.69 287 TYR A N 1
ATOM 2247 C CA . TYR A 1 287 ? -26.186 25.066 14.606 1.00 95.69 287 TYR A CA 1
ATOM 2248 C C . TYR A 1 287 ? -26.099 26.587 14.419 1.00 95.69 287 TYR A C 1
ATOM 2250 O O . TYR A 1 287 ? -25.313 27.056 13.597 1.00 95.69 287 TYR A O 1
ATOM 2258 N N . ARG A 1 288 ? -26.845 27.368 15.215 1.00 95.88 288 ARG A N 1
ATOM 2259 C CA . ARG A 1 288 ? -26.771 28.839 15.187 1.00 95.88 288 ARG A CA 1
ATOM 2260 C C . ARG A 1 288 ? -25.379 29.348 15.553 1.00 95.88 288 ARG A C 1
ATOM 2262 O O . ARG A 1 288 ? -24.879 30.228 14.865 1.00 95.88 288 ARG A O 1
ATOM 2269 N N . ASN A 1 289 ? -24.733 28.765 16.562 1.00 92.56 289 ASN A N 1
ATOM 2270 C CA . ASN A 1 289 ? -23.368 29.121 16.952 1.00 92.56 289 ASN A CA 1
ATOM 2271 C C . ASN A 1 289 ? -22.364 28.802 15.841 1.00 92.56 289 ASN A C 1
ATOM 2273 O O . ASN A 1 289 ? -21.528 29.642 15.531 1.00 92.56 289 ASN A O 1
ATOM 2277 N N . ARG A 1 290 ? -22.479 27.638 15.186 1.00 92.19 290 ARG A N 1
ATOM 2278 C CA . ARG A 1 290 ? -21.644 27.284 14.029 1.00 92.19 290 ARG A CA 1
ATOM 2279 C C . ARG A 1 290 ? -21.862 28.250 12.866 1.00 92.19 290 ARG A C 1
ATOM 2281 O O . ARG A 1 290 ? -20.892 28.688 12.266 1.00 92.19 290 ARG A O 1
ATOM 2288 N N . LYS A 1 291 ? -23.116 28.605 12.562 1.00 92.75 291 LYS A N 1
ATOM 2289 C CA . LYS A 1 291 ? -23.437 29.583 11.513 1.00 92.75 291 LYS A CA 1
ATOM 2290 C C . LYS A 1 291 ? -22.887 30.970 11.856 1.00 92.75 291 LYS A C 1
ATOM 2292 O O . LYS A 1 291 ? -22.318 31.607 10.983 1.00 92.75 291 LYS A O 1
ATOM 2297 N N . LYS A 1 292 ? -23.004 31.396 13.119 1.00 91.38 292 LYS A N 1
ATOM 2298 C CA . LYS A 1 292 ? -22.449 32.661 13.613 1.00 91.38 292 LYS A CA 1
ATOM 2299 C C . LYS A 1 292 ? -20.920 32.684 13.520 1.00 91.38 292 LYS A C 1
ATOM 2301 O O . LYS A 1 292 ? -20.376 33.667 13.043 1.00 91.38 292 LYS A O 1
ATOM 2306 N N . ALA A 1 293 ? -20.251 31.600 13.915 1.00 86.44 293 ALA A N 1
ATOM 2307 C CA . ALA A 1 293 ? -18.799 31.461 13.800 1.00 86.44 293 ALA A CA 1
ATOM 2308 C C . ALA A 1 293 ? -18.329 31.462 12.336 1.00 86.44 293 ALA A C 1
ATOM 2310 O O . ALA A 1 293 ? -17.310 32.055 12.025 1.00 86.44 293 ALA A O 1
ATOM 2311 N N . LEU A 1 294 ? -19.093 30.849 11.425 1.00 85.50 294 LEU A N 1
ATOM 2312 C CA . LEU A 1 294 ? -18.817 30.904 9.984 1.00 85.50 294 LEU A CA 1
ATOM 2313 C C . LEU A 1 294 ? -19.064 32.293 9.377 1.00 85.50 294 LEU A C 1
ATOM 2315 O O . LEU A 1 294 ? -18.451 32.624 8.371 1.00 85.50 294 LEU A O 1
ATOM 2319 N N . SER A 1 295 ? -19.981 33.081 9.946 1.00 85.88 295 SER A N 1
ATOM 2320 C CA . SER A 1 295 ? -20.229 34.466 9.520 1.00 85.88 295 SER A CA 1
ATOM 2321 C C . SER A 1 295 ? -19.305 35.487 10.183 1.00 85.88 295 SER A C 1
ATOM 2323 O O . SER A 1 295 ? -19.348 36.657 9.816 1.00 85.88 295 SER A O 1
ATOM 2325 N N . ASP A 1 296 ? -18.529 35.079 11.187 1.00 88.12 296 ASP A N 1
ATOM 2326 C CA . ASP A 1 296 ? -17.584 35.958 11.861 1.00 88.12 296 ASP A CA 1
ATOM 2327 C C . ASP A 1 296 ? -16.391 36.202 10.935 1.00 88.12 296 ASP A C 1
ATOM 2329 O O . ASP A 1 296 ? -15.597 35.300 10.667 1.00 88.12 296 ASP A O 1
ATOM 2333 N N . SER A 1 297 ? -16.271 37.432 10.435 1.00 82.69 297 SER A N 1
ATOM 2334 C CA . SER A 1 297 ? -15.214 37.836 9.508 1.00 82.69 297 SER A CA 1
ATOM 2335 C C . SER A 1 297 ? -13.809 37.746 10.109 1.00 82.69 297 SER A C 1
ATOM 2337 O O . SER A 1 297 ? -12.833 37.824 9.368 1.00 82.69 297 SER A O 1
ATOM 2339 N N . THR A 1 298 ? -13.681 37.592 11.433 1.00 86.56 298 THR A N 1
ATOM 2340 C CA . THR A 1 298 ? -12.383 37.386 12.095 1.00 86.56 298 THR A CA 1
ATOM 2341 C C . THR A 1 298 ? -11.898 35.938 12.039 1.00 86.56 298 THR A C 1
ATOM 2343 O O . THR A 1 298 ? -10.700 35.687 12.177 1.00 86.56 298 THR A O 1
ATOM 2346 N N . ILE A 1 299 ? -12.788 34.973 11.788 1.00 76.44 299 ILE A N 1
ATOM 2347 C CA . ILE A 1 299 ? -12.420 33.565 11.643 1.00 76.44 299 ILE A CA 1
ATOM 2348 C C . ILE A 1 299 ? -12.153 33.293 10.164 1.00 76.44 299 ILE A C 1
ATOM 2350 O O . ILE A 1 299 ? -13.069 33.044 9.379 1.00 76.44 299 ILE A O 1
ATOM 2354 N N . VAL A 1 300 ? -10.873 33.298 9.782 1.00 75.56 300 VAL A N 1
ATOM 2355 C CA . VAL A 1 300 ? -10.434 32.855 8.451 1.00 75.56 300 VAL A CA 1
ATOM 2356 C C . VAL A 1 300 ? -10.695 31.354 8.337 1.00 75.56 300 VAL A C 1
ATOM 2358 O O . VAL A 1 300 ? -9.878 30.515 8.717 1.00 75.56 300 VAL A O 1
ATOM 2361 N N . CYS A 1 301 ? -11.870 31.000 7.829 1.00 65.00 301 CYS A N 1
ATOM 2362 C CA . CYS A 1 301 ? -12.144 29.642 7.397 1.00 65.00 301 CYS A CA 1
ATOM 2363 C C . CYS A 1 301 ? -11.324 29.406 6.133 1.00 65.00 301 CYS A C 1
ATOM 2365 O O . CYS A 1 301 ? -11.670 29.923 5.071 1.00 65.00 301 CYS A O 1
ATOM 2367 N N . LEU A 1 302 ? -10.233 28.643 6.246 1.00 64.75 302 LEU A N 1
ATOM 2368 C CA . LEU A 1 302 ? -9.530 28.160 5.063 1.00 64.75 302 LEU A CA 1
ATOM 2369 C C . LEU A 1 302 ? -10.565 27.463 4.170 1.00 64.75 302 LEU A C 1
ATOM 2371 O O . LEU A 1 302 ? -11.301 26.602 4.673 1.00 64.75 302 LEU A O 1
ATOM 2375 N N . PRO A 1 303 ? -10.680 27.854 2.889 1.00 67.88 303 PRO A N 1
ATOM 2376 C CA . PRO A 1 303 ? -11.632 27.226 1.995 1.00 67.88 303 PRO A CA 1
ATOM 2377 C C . PRO A 1 303 ? -11.356 25.726 2.004 1.00 67.88 303 PRO A C 1
ATOM 2379 O O . PRO A 1 303 ? -10.208 25.292 1.873 1.00 67.88 303 PRO A O 1
ATOM 2382 N N . VAL A 1 304 ? -12.409 24.928 2.199 1.00 65.56 304 VAL A N 1
ATOM 2383 C CA . VAL A 1 304 ? -12.314 23.493 1.930 1.00 65.56 304 VAL A CA 1
ATOM 2384 C C . VAL A 1 304 ? -11.843 23.401 0.481 1.00 65.56 304 VAL A C 1
ATOM 2386 O O . VAL A 1 304 ? -12.503 24.007 -0.368 1.00 65.56 304 VAL A O 1
ATOM 2389 N N . PRO A 1 305 ? -10.698 22.750 0.200 1.00 63.59 305 PRO A N 1
ATOM 2390 C CA . PRO A 1 305 ? -10.178 22.687 -1.153 1.00 63.59 305 PRO A CA 1
ATOM 2391 C C . PRO A 1 305 ? -11.298 22.177 -2.048 1.00 63.59 305 PRO A C 1
ATOM 2393 O O . PRO A 1 305 ? -11.925 21.157 -1.745 1.00 63.59 305 PRO A O 1
ATOM 2396 N N . ASP A 1 306 ? -11.603 22.958 -3.081 1.00 62.97 306 ASP A N 1
ATOM 2397 C CA . ASP A 1 306 ? -12.656 22.633 -4.026 1.00 62.97 306 ASP A CA 1
ATOM 2398 C C . ASP A 1 306 ? -12.396 21.205 -4.531 1.00 62.97 306 ASP A C 1
ATOM 2400 O O . ASP A 1 306 ? -11.282 20.918 -4.976 1.00 62.97 306 ASP A O 1
ATOM 2404 N N . PRO A 1 307 ? -13.357 20.267 -4.419 1.00 68.38 307 PRO A N 1
ATOM 2405 C CA . PRO A 1 307 ? -13.146 18.897 -4.878 1.00 68.38 307 PRO A CA 1
ATOM 2406 C C . PRO A 1 307 ? -12.918 18.826 -6.393 1.00 68.38 307 PRO A C 1
ATOM 2408 O O . PRO A 1 307 ? -12.542 17.770 -6.906 1.00 68.38 307 PRO A O 1
ATOM 2411 N N . ARG A 1 308 ? -13.145 19.931 -7.119 1.00 77.25 308 ARG A N 1
ATOM 2412 C CA . ARG A 1 308 ? -12.737 20.062 -8.512 1.00 77.25 308 ARG A CA 1
ATOM 2413 C C . ARG A 1 308 ? -11.210 19.937 -8.607 1.00 77.25 308 ARG A C 1
ATOM 2415 O O . ARG A 1 308 ? -10.494 20.714 -7.979 1.00 77.25 308 ARG A O 1
ATOM 2422 N N . PRO A 1 309 ? -10.685 18.979 -9.393 1.00 73.81 309 PRO A N 1
ATOM 2423 C CA . PRO A 1 309 ? -9.249 18.883 -9.608 1.00 73.81 309 PRO A CA 1
ATOM 2424 C C . PRO A 1 309 ? -8.742 20.213 -10.175 1.00 73.81 309 PRO A C 1
ATOM 2426 O O . PRO A 1 309 ? -9.375 20.776 -11.069 1.00 73.81 309 PRO A O 1
ATOM 2429 N N . LEU A 1 310 ? -7.615 20.706 -9.653 1.00 73.25 310 LEU A N 1
ATOM 2430 C CA . LEU A 1 310 ? -6.902 21.859 -10.203 1.00 73.25 310 LEU A CA 1
ATOM 2431 C C . LEU A 1 310 ? -6.617 21.584 -11.681 1.00 73.25 310 LEU A C 1
ATOM 2433 O O . LEU A 1 310 ? -5.733 20.801 -12.027 1.00 73.25 310 LEU A O 1
ATOM 2437 N N . THR A 1 311 ? -7.424 22.176 -12.555 1.00 84.81 311 THR A N 1
ATOM 2438 C CA . THR A 1 311 ? -7.153 22.173 -13.989 1.00 84.81 311 THR A CA 1
ATOM 2439 C C . THR A 1 311 ? -6.184 23.314 -14.294 1.00 84.81 311 THR A C 1
ATOM 2441 O O . THR A 1 311 ? -6.223 24.324 -13.586 1.00 84.81 311 THR A O 1
ATOM 2444 N N . PRO A 1 312 ? -5.343 23.194 -15.337 1.00 80.38 312 PRO A N 1
ATOM 2445 C CA . PRO A 1 312 ? -4.444 24.274 -15.748 1.00 80.38 312 PRO A CA 1
ATOM 2446 C C . PRO A 1 312 ? -5.177 25.611 -15.905 1.00 80.38 312 PRO A C 1
ATOM 2448 O O . PRO A 1 312 ? -4.749 26.603 -15.344 1.00 80.38 312 PRO A O 1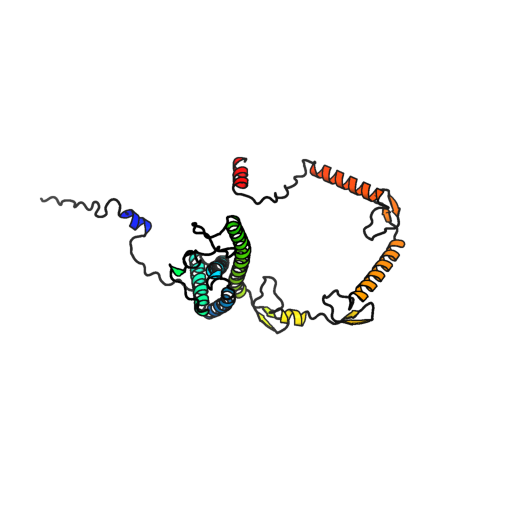
ATOM 2451 N N . ALA A 1 313 ? -6.375 25.597 -16.500 1.00 83.56 313 ALA A N 1
ATOM 2452 C CA . ALA A 1 313 ? -7.201 26.793 -16.664 1.00 83.56 313 ALA A CA 1
ATOM 2453 C C . ALA A 1 313 ? -7.613 27.465 -15.337 1.00 83.56 313 ALA A C 1
ATOM 2455 O O . ALA A 1 313 ? -7.694 28.686 -15.271 1.00 83.56 313 ALA A O 1
ATOM 2456 N N . ILE A 1 314 ? -7.874 26.689 -14.276 1.00 79.81 314 ILE A N 1
ATOM 2457 C CA . ILE A 1 314 ? -8.183 27.249 -12.948 1.00 79.81 314 ILE A CA 1
ATOM 2458 C C . ILE A 1 314 ? -6.913 27.819 -12.305 1.00 79.81 314 ILE A C 1
ATOM 2460 O O . ILE A 1 314 ? -6.979 28.865 -11.672 1.00 79.81 314 ILE A O 1
ATOM 2464 N N . PHE A 1 315 ? -5.769 27.150 -12.468 1.00 78.06 315 PHE A N 1
ATOM 2465 C CA . PHE A 1 315 ? -4.494 27.610 -11.916 1.00 78.06 315 PHE A CA 1
ATOM 2466 C C . PHE A 1 315 ? -4.004 28.897 -12.595 1.00 78.06 315 PHE A C 1
ATOM 2468 O O . PHE A 1 315 ? -3.644 29.848 -11.907 1.00 78.06 315 PHE A O 1
ATOM 2475 N N . ASP A 1 316 ? -4.067 28.950 -13.926 1.00 83.38 316 ASP A N 1
ATOM 2476 C CA . ASP A 1 316 ? -3.675 30.118 -14.717 1.00 83.38 316 ASP A CA 1
ATOM 2477 C C . ASP A 1 316 ? -4.590 31.317 -14.405 1.00 83.38 316 ASP A C 1
ATOM 2479 O O . ASP A 1 316 ? -4.106 32.417 -14.151 1.00 83.38 316 ASP A O 1
ATOM 2483 N N . GLY A 1 317 ? -5.902 31.091 -14.261 1.00 81.31 317 GLY A N 1
ATOM 2484 C CA . GLY A 1 317 ? -6.840 32.139 -13.845 1.00 81.31 317 GLY A CA 1
ATOM 2485 C C . GLY A 1 317 ? -6.619 32.669 -12.419 1.00 81.31 317 GLY A C 1
ATOM 2486 O O . GLY A 1 317 ? -6.960 33.815 -12.137 1.00 81.31 317 GLY A O 1
ATOM 2487 N N . MET A 1 318 ? -6.032 31.878 -11.509 1.00 80.19 318 MET A N 1
ATOM 2488 C CA . MET A 1 318 ? -5.658 32.360 -10.168 1.00 80.19 318 MET A CA 1
ATOM 2489 C C . MET A 1 318 ? -4.417 33.263 -10.193 1.00 80.19 318 MET A C 1
ATOM 2491 O O . MET A 1 318 ? -4.286 34.111 -9.314 1.00 80.19 318 MET A O 1
ATOM 2495 N N . LEU A 1 319 ? -3.524 33.091 -11.173 1.00 77.75 319 LEU A N 1
ATOM 2496 C CA . LEU A 1 319 ? -2.336 33.932 -11.363 1.00 77.75 319 LEU A CA 1
ATOM 2497 C C . LEU A 1 319 ? -2.657 35.243 -12.082 1.00 77.75 319 LEU A C 1
ATOM 2499 O O . LEU A 1 319 ? -2.042 36.256 -11.782 1.00 77.75 319 LEU A O 1
ATOM 2503 N N . GLU A 1 320 ? -3.619 35.237 -13.003 1.00 79.88 320 GLU A N 1
ATOM 2504 C CA . GLU A 1 320 ? -4.057 36.453 -13.703 1.00 79.88 320 GLU A CA 1
ATOM 2505 C C . GLU A 1 320 ? -4.870 37.407 -12.809 1.00 79.88 320 GLU A C 1
ATOM 2507 O O . GLU A 1 320 ? -4.987 38.591 -13.116 1.00 79.88 320 GLU A O 1
ATOM 2512 N N . ALA A 1 321 ? -5.439 36.902 -11.710 1.00 71.12 321 ALA A N 1
ATOM 2513 C CA . ALA A 1 321 ? -6.268 37.672 -10.781 1.00 71.12 321 ALA A CA 1
ATOM 2514 C C . ALA A 1 321 ? -5.509 38.248 -9.564 1.00 71.12 321 ALA A C 1
ATOM 2516 O O . ALA A 1 321 ? -6.139 38.909 -8.734 1.00 71.12 321 ALA A O 1
ATOM 2517 N N . ALA A 1 322 ? -4.205 37.978 -9.435 1.00 63.44 322 ALA A N 1
ATOM 2518 C CA . ALA A 1 322 ? -3.335 38.454 -8.352 1.00 63.44 322 ALA A CA 1
ATOM 2519 C C . ALA A 1 322 ? -2.431 39.601 -8.825 1.00 63.44 322 ALA A C 1
ATOM 2521 O O . ALA A 1 322 ? -2.249 40.552 -8.032 1.00 63.44 322 ALA A O 1
#

Foldseek 3Di:
DDDDDDDPPDDPPPPPNVVCCVVPNDPPPPVPDQQDAPDDPVLLVVLLVLLLVLLVPDDPASCLQLVLLLLLQLVLVVVVVDDSVNSSSNSNVSSVSSCVVVVHDDDDPVCPDPPNPADPQAAPQPRHGADPDPDNHNDPVSVVVVVVVCVVPSVVSSVVSSVSSNQSSVQVPAAWDQAPQPRDTGRDSDPPPDNHPDPVSVCNVPQQDWDAAPQPRDTARDPDNPDRHRDPVSVVVVVVVVLVVQQVVQQPDWDQAPQPRDIARDNHPPDRHRDDVSVVVVVVVVVVVVVVLVVPPVDPPDPPPDPPPDDPVNVVVVVVVD

pLDDT: mean 88.53, std 12.87, range [43.0, 98.44]

Organism: NCBI:txid1397476